Protein AF-A0A7C2MQA6-F1 (afdb_monomer)

Structure (mmCIF, N/CA/C/O backbone):
data_AF-A0A7C2MQA6-F1
#
_entry.id   AF-A0A7C2MQA6-F1
#
loop_
_atom_site.group_PDB
_atom_site.id
_atom_site.type_symbol
_atom_site.label_atom_id
_atom_site.label_alt_id
_atom_site.label_comp_id
_atom_site.label_asym_id
_atom_site.label_entity_id
_atom_site.label_seq_id
_atom_site.pdbx_PDB_ins_code
_atom_site.Cartn_x
_atom_site.Cartn_y
_atom_site.Cartn_z
_atom_site.occupancy
_atom_site.B_iso_or_equiv
_atom_site.auth_seq_id
_atom_site.auth_comp_id
_atom_site.auth_asym_id
_atom_site.auth_atom_id
_atom_site.pdbx_PDB_model_num
ATOM 1 N N . MET A 1 1 ? 4.730 -12.834 -23.685 1.00 52.66 1 MET A N 1
ATOM 2 C CA . MET A 1 1 ? 5.460 -11.692 -24.284 1.00 52.66 1 MET A CA 1
ATOM 3 C C . MET A 1 1 ? 6.163 -10.964 -23.139 1.00 52.66 1 MET A C 1
ATOM 5 O O . MET A 1 1 ? 5.487 -10.705 -22.156 1.00 52.66 1 MET A O 1
ATOM 9 N N . PRO A 1 2 ? 7.479 -10.715 -23.167 1.00 68.62 2 PRO A N 1
ATOM 10 C CA . PRO A 1 2 ? 8.218 -10.322 -21.955 1.00 68.62 2 PRO A CA 1
ATOM 11 C C . PRO A 1 2 ? 7.829 -8.984 -21.278 1.00 68.62 2 PRO A C 1
ATOM 13 O O . PRO A 1 2 ? 8.113 -8.799 -20.098 1.00 68.62 2 PRO A O 1
ATOM 16 N N . LEU A 1 3 ? 7.072 -8.097 -21.937 1.00 69.31 3 LEU A N 1
ATOM 17 C CA . LEU A 1 3 ? 6.409 -6.948 -21.280 1.00 69.31 3 LEU A CA 1
ATOM 18 C C . LEU A 1 3 ? 5.127 -7.302 -20.495 1.00 69.31 3 LEU A C 1
ATOM 20 O O . LEU A 1 3 ? 4.804 -6.617 -19.530 1.00 69.31 3 LEU A O 1
ATOM 24 N N . GLU A 1 4 ? 4.423 -8.388 -20.834 1.00 71.75 4 GLU A N 1
ATOM 25 C CA . GLU A 1 4 ? 3.334 -8.918 -19.986 1.00 71.75 4 GLU A CA 1
ATOM 26 C C . GLU A 1 4 ? 3.889 -9.469 -18.671 1.00 71.75 4 GLU A C 1
ATOM 28 O O . GLU A 1 4 ? 3.236 -9.386 -17.635 1.00 71.75 4 GLU A O 1
ATOM 33 N N . GLU A 1 5 ? 5.110 -10.007 -18.714 1.00 79.81 5 GLU A N 1
ATOM 34 C CA . GLU A 1 5 ? 5.823 -10.477 -17.531 1.00 79.81 5 GLU A CA 1
ATOM 35 C C . GLU A 1 5 ? 6.161 -9.308 -16.599 1.00 79.81 5 GLU A C 1
ATOM 37 O O . GLU A 1 5 ? 5.957 -9.433 -15.399 1.00 79.81 5 GLU A O 1
ATOM 42 N N . LEU A 1 6 ? 6.579 -8.153 -17.135 1.00 84.38 6 LEU A N 1
ATOM 43 C CA . LEU A 1 6 ? 6.829 -6.942 -16.341 1.00 84.38 6 LEU A CA 1
ATOM 44 C C . LEU A 1 6 ? 5.556 -6.451 -15.628 1.00 84.38 6 LEU A C 1
ATOM 46 O O . LEU A 1 6 ? 5.5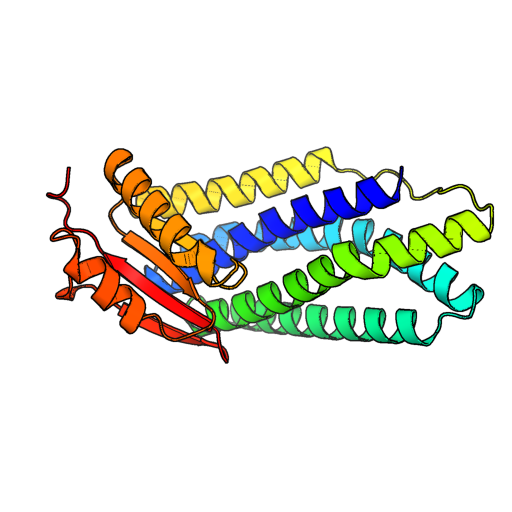82 -6.141 -14.441 1.00 84.38 6 LEU A O 1
ATOM 50 N N . MET A 1 7 ? 4.414 -6.464 -16.323 1.00 86.25 7 MET A N 1
ATOM 51 C CA . MET A 1 7 ? 3.124 -6.120 -15.713 1.00 86.25 7 MET A CA 1
ATOM 52 C C . MET A 1 7 ? 2.695 -7.133 -14.641 1.00 86.25 7 MET A C 1
ATOM 54 O O . MET A 1 7 ? 2.069 -6.766 -13.647 1.00 86.25 7 MET A O 1
ATOM 58 N N . GLU A 1 8 ? 3.012 -8.416 -14.820 1.00 87.94 8 GLU A N 1
ATOM 59 C CA . GLU A 1 8 ? 2.768 -9.425 -13.787 1.00 87.94 8 GLU A CA 1
ATOM 60 C C . GLU A 1 8 ? 3.684 -9.216 -12.573 1.00 87.94 8 GLU A C 1
ATOM 62 O O . GLU A 1 8 ? 3.222 -9.286 -11.434 1.00 87.94 8 GLU A O 1
ATOM 67 N N . GLU A 1 9 ? 4.953 -8.860 -12.787 1.00 90.62 9 GLU A N 1
ATOM 68 C CA . GLU A 1 9 ? 5.857 -8.463 -11.704 1.00 90.62 9 GLU A CA 1
ATOM 69 C C . GLU A 1 9 ? 5.308 -7.255 -10.938 1.00 90.62 9 GLU A C 1
ATOM 71 O O . GLU A 1 9 ? 5.264 -7.302 -9.709 1.00 90.62 9 GLU A O 1
ATOM 76 N N . HIS A 1 10 ? 4.791 -6.225 -11.621 1.00 93.69 10 HIS A N 1
ATOM 77 C CA . HIS A 1 10 ? 4.132 -5.088 -10.967 1.00 93.69 10 HIS A CA 1
ATOM 78 C C . HIS A 1 10 ? 2.975 -5.530 -10.066 1.00 93.69 10 HIS A C 1
ATOM 80 O O . HIS A 1 10 ? 2.841 -5.040 -8.942 1.00 93.69 10 HIS A O 1
ATOM 86 N N . ARG A 1 11 ? 2.157 -6.499 -10.500 1.00 92.56 11 ARG A N 1
ATOM 87 C CA . ARG A 1 11 ? 1.071 -7.049 -9.667 1.00 92.56 11 ARG A CA 1
ATOM 88 C C . ARG A 1 11 ? 1.610 -7.722 -8.408 1.00 92.56 11 ARG A C 1
ATOM 90 O O . ARG A 1 11 ? 1.084 -7.479 -7.321 1.00 92.56 11 ARG A O 1
ATOM 97 N N . VAL A 1 12 ? 2.662 -8.530 -8.529 1.00 94.44 12 VAL A N 1
ATOM 98 C CA . VAL A 1 12 ? 3.306 -9.202 -7.387 1.00 94.44 12 VAL A CA 1
ATOM 99 C C . VAL A 1 12 ? 3.935 -8.181 -6.429 1.00 94.44 12 VAL A C 1
ATOM 101 O O . VAL A 1 12 ? 3.755 -8.278 -5.214 1.00 94.44 12 VAL A O 1
ATOM 104 N N . ILE A 1 13 ? 4.598 -7.151 -6.960 1.00 95.75 13 ILE A N 1
ATOM 105 C CA . ILE A 1 13 ? 5.178 -6.053 -6.176 1.00 95.75 13 ILE A CA 1
ATOM 106 C C . ILE A 1 13 ? 4.089 -5.303 -5.413 1.00 95.75 13 ILE A C 1
ATOM 108 O O . ILE A 1 13 ? 4.218 -5.077 -4.207 1.00 95.75 13 ILE A O 1
ATOM 112 N N . MET A 1 14 ? 2.995 -4.949 -6.089 1.00 95.81 14 MET A N 1
ATOM 113 C CA . MET A 1 14 ? 1.880 -4.236 -5.474 1.00 95.81 14 MET A CA 1
ATOM 114 C C . MET A 1 14 ? 1.223 -5.037 -4.350 1.00 95.81 14 MET A C 1
ATOM 116 O O . MET A 1 14 ? 0.882 -4.446 -3.327 1.00 95.81 14 MET A O 1
ATOM 120 N N . ARG A 1 15 ? 1.097 -6.358 -4.496 1.00 96.56 15 ARG A N 1
ATOM 121 C CA . ARG A 1 15 ? 0.591 -7.256 -3.446 1.00 96.56 15 ARG A CA 1
ATOM 122 C C . ARG A 1 15 ? 1.447 -7.210 -2.179 1.00 96.56 15 ARG A C 1
ATOM 124 O O . ARG A 1 15 ? 0.944 -6.882 -1.103 1.00 96.56 15 ARG A O 1
ATOM 131 N N . GLY A 1 16 ? 2.759 -7.424 -2.309 1.00 97.25 16 GLY A N 1
ATOM 132 C CA . GLY A 1 16 ? 3.680 -7.338 -1.169 1.00 97.25 16 GLY A CA 1
ATOM 133 C C . GLY A 1 16 ? 3.678 -5.948 -0.521 1.00 97.25 16 GLY A C 1
ATOM 134 O O . GLY A 1 16 ? 3.683 -5.810 0.703 1.00 97.25 16 GLY A O 1
ATOM 135 N N . LEU A 1 17 ? 3.604 -4.898 -1.339 1.00 97.12 17 LEU A N 1
ATOM 136 C CA . LEU A 1 17 ? 3.598 -3.509 -0.890 1.00 97.12 17 LEU A CA 1
ATOM 137 C C . LEU A 1 17 ? 2.289 -3.122 -0.173 1.00 97.12 17 LEU A C 1
ATOM 139 O O . LEU A 1 17 ? 2.320 -2.359 0.794 1.00 97.12 17 LEU A O 1
ATOM 143 N N . GLN A 1 18 ? 1.145 -3.657 -0.608 1.00 96.75 18 GLN A N 1
ATOM 144 C CA . GLN A 1 18 ? -0.142 -3.508 0.078 1.00 96.75 18 GLN A CA 1
ATOM 145 C C . GLN A 1 18 ? -0.125 -4.183 1.450 1.00 96.75 18 GLN A C 1
ATOM 147 O O . GLN A 1 18 ? -0.584 -3.581 2.420 1.00 96.75 18 GLN A O 1
ATOM 152 N N . ALA A 1 19 ? 0.447 -5.384 1.554 1.00 97.56 19 ALA A N 1
ATOM 153 C CA . ALA A 1 19 ? 0.594 -6.077 2.830 1.00 97.56 19 ALA A CA 1
ATOM 154 C C . ALA A 1 19 ? 1.551 -5.333 3.781 1.00 97.56 19 ALA A C 1
ATOM 156 O O . ALA A 1 19 ? 1.232 -5.159 4.959 1.00 97.56 19 ALA A O 1
ATOM 157 N N . LEU A 1 20 ? 2.664 -4.789 3.269 1.00 98.25 20 LEU A N 1
ATOM 158 C CA . LEU A 1 20 ? 3.561 -3.920 4.039 1.00 98.25 20 LEU A CA 1
ATOM 159 C C . LEU A 1 20 ? 2.840 -2.666 4.555 1.00 98.25 20 LEU A C 1
ATOM 161 O O . LEU A 1 20 ? 2.959 -2.314 5.733 1.00 98.25 20 LEU A O 1
ATOM 165 N N . LEU A 1 21 ? 2.084 -1.989 3.682 1.00 97.56 21 LEU A N 1
ATOM 166 C CA . LEU A 1 21 ? 1.280 -0.833 4.065 1.00 97.56 21 LEU A CA 1
ATOM 167 C C . LEU A 1 21 ? 0.293 -1.225 5.166 1.00 97.56 21 LEU A C 1
ATOM 169 O O . LEU A 1 21 ? 0.308 -0.603 6.227 1.00 97.56 21 LEU A O 1
ATOM 173 N N . ALA A 1 22 ? -0.504 -2.273 4.947 1.00 96.88 22 ALA A N 1
ATOM 174 C CA . ALA A 1 22 ? -1.491 -2.760 5.902 1.00 96.88 22 ALA A CA 1
ATOM 175 C C . ALA A 1 22 ? -0.864 -3.083 7.262 1.00 96.88 22 ALA A C 1
ATOM 177 O O . ALA A 1 22 ? -1.373 -2.629 8.284 1.00 96.88 22 ALA A O 1
ATOM 178 N N . GLY A 1 23 ? 0.280 -3.771 7.277 1.00 97.12 23 GLY A N 1
ATOM 179 C CA . GLY A 1 23 ? 1.013 -4.074 8.500 1.00 97.12 23 GLY A CA 1
ATOM 180 C C . GLY A 1 23 ? 1.491 -2.826 9.243 1.00 97.12 23 GLY A C 1
ATOM 181 O O . GLY A 1 23 ? 1.323 -2.727 10.457 1.00 97.12 23 GLY A O 1
ATOM 182 N N . SER A 1 24 ? 2.024 -1.833 8.523 1.00 97.88 24 SER A N 1
ATOM 183 C CA . SER A 1 24 ? 2.479 -0.572 9.130 1.00 97.88 24 SER A CA 1
ATOM 184 C C . SER A 1 24 ? 1.319 0.273 9.675 1.00 97.88 24 SER A C 1
ATOM 186 O O . SER A 1 24 ? 1.425 0.845 10.760 1.00 97.88 24 SER A O 1
ATOM 188 N N . ILE A 1 25 ? 0.186 0.311 8.962 1.00 97.56 25 ILE A N 1
ATOM 189 C CA . ILE A 1 25 ? -1.020 1.013 9.403 1.00 97.56 25 ILE A CA 1
ATOM 190 C C . ILE A 1 25 ? -1.633 0.308 10.610 1.00 97.56 25 ILE A C 1
ATOM 192 O O . ILE A 1 25 ? -1.991 0.982 11.569 1.00 97.56 25 ILE A O 1
ATOM 196 N N . ALA A 1 26 ? -1.714 -1.023 10.602 1.00 95.88 26 ALA A N 1
ATOM 197 C CA . ALA A 1 26 ? -2.192 -1.804 11.738 1.00 95.88 26 ALA A CA 1
ATOM 198 C C . ALA A 1 26 ? -1.306 -1.599 12.974 1.00 95.88 26 ALA A C 1
ATOM 200 O O . ALA A 1 26 ? -1.820 -1.368 14.064 1.00 95.88 26 ALA A O 1
ATOM 201 N N . SER A 1 27 ? 0.018 -1.600 12.793 1.00 96.81 27 SER A N 1
ATOM 202 C CA . SER A 1 27 ? 0.979 -1.318 13.862 1.00 96.81 27 SER A CA 1
ATOM 203 C C . SER A 1 27 ? 0.705 0.020 14.549 1.00 96.81 27 SER A C 1
ATOM 205 O O . SER A 1 27 ? 0.702 0.094 15.776 1.00 96.81 27 SER A O 1
ATOM 207 N N . TYR A 1 28 ? 0.404 1.061 13.769 1.00 97.62 28 TYR A N 1
ATOM 208 C CA . TYR A 1 28 ? 0.058 2.374 14.302 1.00 97.62 28 TYR A CA 1
ATOM 209 C C . TYR A 1 28 ? -1.359 2.436 14.894 1.00 97.62 28 TYR A C 1
ATOM 211 O O . TYR A 1 28 ? -1.526 2.828 16.043 1.00 97.62 28 TYR A O 1
ATOM 219 N N . MET A 1 29 ? -2.378 2.069 14.117 1.00 96.81 29 MET A N 1
ATOM 220 C CA . MET A 1 29 ? -3.789 2.314 14.443 1.00 96.81 29 MET A CA 1
ATOM 221 C C . MET A 1 29 ? -4.354 1.350 15.488 1.00 96.81 29 MET A C 1
ATOM 223 O O . MET A 1 29 ? -5.348 1.675 16.129 1.00 96.81 29 MET A O 1
ATOM 227 N N . LEU A 1 30 ? -3.754 0.166 15.630 1.00 95.62 30 LEU A N 1
ATOM 228 C CA . LEU A 1 30 ? -4.157 -0.856 16.602 1.00 95.62 30 LEU A CA 1
ATOM 229 C C . LEU A 1 30 ? -3.134 -1.020 17.735 1.00 95.62 30 LEU A C 1
ATOM 231 O O . LEU A 1 30 ? -3.335 -1.862 18.607 1.00 95.62 30 LEU A O 1
ATOM 235 N N . GLU A 1 31 ? -2.034 -0.257 17.707 1.00 95.19 31 GLU A N 1
ATOM 236 C CA . GLU A 1 31 ? -0.919 -0.364 18.660 1.00 95.19 31 GLU A CA 1
ATOM 237 C C . GLU A 1 31 ? -0.325 -1.788 18.723 1.00 95.19 31 GLU A C 1
ATOM 239 O O . GLU A 1 31 ? -0.001 -2.319 19.787 1.00 95.19 31 GLU A O 1
ATOM 244 N N . LYS A 1 32 ? -0.190 -2.436 17.555 1.00 93.25 32 LYS A N 1
ATOM 245 C CA . LYS A 1 32 ? 0.327 -3.811 17.405 1.00 93.25 32 LYS A CA 1
ATOM 246 C C . LYS A 1 32 ? 1.658 -3.833 16.646 1.00 93.25 32 LYS A C 1
ATOM 248 O O . LYS A 1 32 ? 1.680 -4.197 15.469 1.00 93.25 32 LYS A O 1
ATOM 253 N N . PRO A 1 33 ? 2.787 -3.494 17.299 1.00 93.12 33 PRO A N 1
ATOM 254 C CA . PRO A 1 33 ? 4.094 -3.415 16.639 1.00 93.12 33 PRO A CA 1
ATOM 255 C C . PRO A 1 33 ? 4.543 -4.742 16.022 1.00 93.12 33 PRO A C 1
ATOM 257 O O . PRO A 1 33 ? 5.181 -4.752 14.971 1.00 93.12 33 PRO A O 1
ATOM 260 N N . ARG A 1 34 ? 4.132 -5.865 16.620 1.00 92.44 34 ARG A N 1
ATOM 261 C CA . ARG A 1 34 ? 4.483 -7.206 16.152 1.00 92.44 34 ARG A CA 1
ATOM 262 C C . ARG A 1 34 ? 4.087 -7.461 14.692 1.00 92.44 34 ARG A C 1
ATOM 264 O O . ARG A 1 34 ? 4.808 -8.148 13.978 1.00 92.44 34 ARG A O 1
ATOM 271 N N . THR A 1 35 ? 2.987 -6.860 14.232 1.00 91.44 35 THR A N 1
ATOM 272 C CA . THR A 1 35 ? 2.517 -7.001 12.850 1.00 91.44 35 THR A CA 1
ATOM 273 C C . THR A 1 35 ? 3.580 -6.541 11.853 1.00 91.44 35 THR A C 1
ATOM 275 O O . THR A 1 35 ? 3.900 -7.261 10.913 1.00 91.44 35 THR A O 1
ATOM 278 N N . ILE A 1 36 ? 4.163 -5.354 12.057 1.00 96.00 36 ILE A N 1
ATOM 279 C CA . ILE A 1 36 ? 5.180 -4.828 11.137 1.00 96.00 36 ILE A CA 1
ATOM 280 C C . ILE A 1 36 ? 6.557 -5.466 11.364 1.00 96.00 36 ILE A C 1
ATOM 282 O O . ILE A 1 36 ? 7.336 -5.566 10.421 1.00 96.00 36 ILE A O 1
ATOM 286 N N . GLU A 1 37 ? 6.849 -5.927 12.581 1.00 96.31 37 GLU A N 1
ATOM 287 C CA . GLU A 1 37 ? 8.113 -6.596 12.923 1.00 96.31 37 GLU A CA 1
ATOM 288 C C . GLU A 1 37 ? 8.297 -7.940 12.218 1.00 96.31 37 GLU A C 1
ATOM 290 O O . GLU A 1 37 ? 9.425 -8.287 11.879 1.00 96.31 37 GLU A O 1
ATOM 295 N N . GLU A 1 38 ? 7.210 -8.670 11.960 1.00 96.56 38 GLU A N 1
ATOM 296 C CA . GLU A 1 38 ? 7.256 -9.936 11.218 1.00 96.56 38 GLU A CA 1
ATOM 297 C C . GLU A 1 38 ? 7.119 -9.724 9.699 1.00 96.56 38 GLU A C 1
ATOM 299 O O . GLU A 1 38 ? 7.792 -10.391 8.918 1.00 96.56 38 GLU A O 1
ATOM 304 N N . ILE A 1 39 ? 6.319 -8.744 9.261 1.00 97.44 39 ILE A N 1
ATOM 305 C CA . ILE A 1 39 ? 6.095 -8.452 7.832 1.00 97.44 39 ILE A CA 1
ATOM 306 C C . ILE A 1 39 ? 7.317 -7.812 7.166 1.00 97.44 39 ILE A C 1
ATOM 308 O O . ILE A 1 39 ? 7.673 -8.161 6.038 1.00 97.44 39 ILE A O 1
ATOM 312 N N . LEU A 1 40 ? 7.944 -6.830 7.820 1.00 96.81 40 LEU A N 1
ATOM 313 C CA . LEU A 1 40 ? 8.961 -6.012 7.167 1.00 96.81 40 LEU A CA 1
ATOM 314 C C . LEU A 1 40 ? 10.222 -6.800 6.765 1.00 96.81 40 LEU A C 1
ATOM 316 O O . LEU A 1 40 ? 10.685 -6.584 5.645 1.00 96.81 40 LEU A O 1
ATOM 320 N N . PRO A 1 41 ? 10.782 -7.707 7.592 1.00 96.12 41 PRO A N 1
ATOM 321 C CA . PRO A 1 41 ? 11.939 -8.510 7.194 1.00 96.12 41 PRO A CA 1
ATOM 322 C C . PRO A 1 41 ? 11.685 -9.354 5.939 1.00 96.12 41 PRO A C 1
ATOM 324 O O . PRO A 1 41 ? 12.526 -9.377 5.041 1.00 96.12 41 PRO A O 1
ATOM 327 N N . LEU A 1 42 ? 10.505 -9.971 5.833 1.00 97.62 42 LEU A N 1
ATOM 328 C CA . LEU A 1 42 ? 10.113 -10.746 4.653 1.00 97.62 42 LEU A CA 1
ATOM 329 C C . LEU A 1 42 ? 9.954 -9.845 3.425 1.00 97.62 42 LEU A C 1
ATOM 331 O O . LEU A 1 42 ? 10.443 -10.167 2.343 1.00 97.62 42 LEU A O 1
ATOM 335 N N . TYR A 1 43 ? 9.350 -8.663 3.592 1.00 97.94 43 TYR A N 1
ATOM 336 C CA . TYR A 1 43 ? 9.279 -7.681 2.510 1.00 97.94 43 TYR A CA 1
ATOM 337 C C . TYR A 1 43 ? 10.673 -7.211 2.064 1.00 97.94 43 TYR A C 1
ATOM 339 O O . TYR A 1 43 ? 10.891 -6.976 0.878 1.00 97.94 43 TYR A O 1
ATOM 347 N N . MET A 1 44 ? 11.632 -7.072 2.985 1.00 96.31 44 MET A N 1
ATOM 348 C CA . MET A 1 44 ? 13.013 -6.725 2.638 1.00 96.31 44 MET A CA 1
ATOM 349 C C . MET A 1 44 ? 13.682 -7.822 1.807 1.00 96.31 44 MET A C 1
ATOM 351 O O . MET A 1 44 ? 14.354 -7.498 0.829 1.00 96.31 44 MET A O 1
ATOM 355 N N . GLU A 1 45 ? 13.490 -9.096 2.159 1.00 95.06 45 GLU A N 1
ATOM 356 C CA . GLU A 1 45 ? 13.969 -10.220 1.346 1.00 95.06 45 GLU A CA 1
ATOM 357 C C . GLU A 1 45 ? 13.346 -10.181 -0.054 1.00 95.06 45 GLU A C 1
ATOM 359 O O . GLU A 1 45 ? 14.075 -10.161 -1.050 1.00 95.06 45 GLU A O 1
ATOM 364 N N . PHE A 1 46 ? 12.017 -10.061 -0.126 1.00 95.69 46 PHE A N 1
ATOM 365 C CA . PHE A 1 46 ? 11.285 -9.937 -1.385 1.00 95.69 46 PHE A CA 1
ATOM 366 C C . PHE A 1 46 ? 11.810 -8.771 -2.231 1.00 95.69 46 PHE A C 1
ATOM 368 O O . PHE A 1 46 ? 12.143 -8.953 -3.398 1.00 95.69 46 PHE A O 1
ATOM 375 N N . LYS A 1 47 ? 11.959 -7.578 -1.648 1.00 94.75 47 LYS A N 1
ATOM 376 C CA . LYS A 1 47 ? 12.472 -6.403 -2.357 1.00 94.75 47 LYS A CA 1
ATOM 377 C C . LYS A 1 47 ? 13.889 -6.633 -2.882 1.00 94.75 47 LYS A C 1
ATOM 379 O O . LYS A 1 47 ? 14.150 -6.345 -4.044 1.00 94.75 47 LYS A O 1
ATOM 384 N N . ASN A 1 48 ? 14.806 -7.115 -2.048 1.00 91.69 48 ASN A N 1
ATOM 385 C CA . ASN A 1 48 ? 16.212 -7.245 -2.436 1.00 91.69 48 ASN A CA 1
ATOM 386 C C . ASN A 1 48 ? 16.399 -8.269 -3.569 1.00 91.69 48 ASN A C 1
ATOM 388 O O . ASN A 1 48 ? 17.228 -8.076 -4.459 1.00 91.69 48 ASN A O 1
ATOM 392 N N . ILE A 1 49 ? 15.626 -9.356 -3.546 1.00 90.38 49 ILE A N 1
ATOM 393 C CA . ILE A 1 49 ? 15.736 -10.428 -4.539 1.00 90.38 49 ILE A CA 1
ATOM 394 C C . ILE A 1 49 ? 14.894 -10.109 -5.776 1.00 90.38 49 ILE A C 1
ATOM 396 O O . ILE A 1 49 ? 15.404 -10.113 -6.893 1.00 90.38 49 ILE A O 1
ATOM 400 N N . PHE A 1 50 ? 13.606 -9.832 -5.598 1.00 91.00 50 PHE A N 1
ATOM 401 C CA . PHE A 1 50 ? 12.671 -9.688 -6.707 1.00 91.00 50 PHE A CA 1
ATOM 402 C C . PHE A 1 50 ? 12.723 -8.293 -7.324 1.00 91.00 50 PHE A C 1
ATOM 404 O O . PHE A 1 50 ? 12.954 -8.166 -8.522 1.00 91.00 50 PHE A O 1
ATOM 411 N N . ILE A 1 51 ? 12.567 -7.243 -6.514 1.00 91.25 51 ILE A N 1
ATOM 412 C CA . ILE A 1 51 ? 12.485 -5.866 -7.023 1.00 91.25 51 ILE A CA 1
ATOM 413 C C . ILE A 1 51 ? 13.858 -5.400 -7.517 1.00 91.25 51 ILE A C 1
ATOM 415 O O . ILE A 1 51 ? 14.018 -5.044 -8.680 1.00 91.25 51 ILE A O 1
ATOM 419 N N . ASP A 1 52 ? 14.870 -5.455 -6.652 1.00 88.56 52 ASP A N 1
ATOM 420 C CA . ASP A 1 52 ? 16.177 -4.875 -6.959 1.00 88.56 52 ASP A CA 1
ATOM 421 C C . ASP A 1 52 ? 16.980 -5.719 -7.956 1.00 88.56 52 ASP A C 1
ATOM 423 O O . ASP A 1 52 ? 17.656 -5.157 -8.814 1.00 88.56 52 ASP A O 1
ATOM 427 N N . SER A 1 53 ? 16.932 -7.053 -7.845 1.00 83.50 53 SER A N 1
ATOM 428 C CA . SER A 1 53 ? 17.808 -7.924 -8.645 1.00 83.50 53 SER A CA 1
ATOM 429 C C . SER A 1 53 ? 17.151 -8.478 -9.913 1.00 83.50 53 SER A C 1
ATOM 431 O O . SER A 1 53 ? 17.862 -8.771 -10.873 1.00 83.50 53 SER A O 1
ATOM 433 N N . CYS A 1 54 ? 15.823 -8.651 -9.940 1.00 85.31 54 CYS A N 1
ATOM 434 C CA . CYS A 1 54 ? 15.114 -9.220 -11.093 1.00 85.31 54 CYS A CA 1
ATOM 435 C C . CYS A 1 54 ? 14.378 -8.145 -11.896 1.00 85.31 54 CYS A C 1
ATOM 437 O O . CYS A 1 54 ? 14.692 -7.928 -13.066 1.00 85.31 54 CYS A O 1
ATOM 439 N N . HIS A 1 55 ? 13.444 -7.450 -11.252 1.00 87.81 55 HIS A N 1
ATOM 440 C CA . HIS A 1 55 ? 12.564 -6.478 -11.885 1.00 87.81 55 HIS A CA 1
ATOM 441 C C . HIS A 1 55 ? 13.337 -5.268 -12.433 1.00 87.81 55 HIS A C 1
ATOM 443 O O . HIS A 1 55 ? 13.352 -5.042 -13.643 1.00 87.81 55 HIS A O 1
ATOM 449 N N . HIS A 1 56 ? 14.110 -4.571 -11.591 1.00 87.56 56 HIS A N 1
ATOM 450 C CA . HIS A 1 56 ? 14.906 -3.423 -12.041 1.00 87.56 56 HIS A CA 1
ATOM 451 C C . HIS A 1 56 ? 15.947 -3.798 -13.111 1.00 87.56 56 HIS A C 1
ATOM 453 O O . HIS A 1 56 ? 16.251 -2.987 -13.978 1.00 87.56 56 HIS A O 1
ATOM 459 N N . ALA A 1 57 ? 16.476 -5.028 -13.114 1.00 84.06 57 ALA A N 1
ATOM 460 C CA . ALA A 1 57 ? 17.411 -5.474 -14.153 1.00 84.06 57 ALA A CA 1
ATOM 461 C C . ALA A 1 57 ? 16.740 -5.598 -15.537 1.00 84.06 57 ALA A C 1
ATOM 463 O O . ALA A 1 57 ? 17.403 -5.483 -16.573 1.00 84.06 57 ALA A O 1
ATOM 464 N N . LYS A 1 58 ? 15.426 -5.854 -15.582 1.00 83.81 58 LYS A N 1
ATOM 465 C CA . LYS A 1 58 ? 14.635 -5.809 -16.820 1.00 83.81 58 LYS A CA 1
ATOM 466 C C . LYS A 1 58 ? 14.384 -4.364 -17.242 1.00 83.81 58 LYS A C 1
ATOM 468 O O . LYS A 1 58 ? 14.573 -4.037 -18.414 1.00 83.81 58 LYS A O 1
ATOM 473 N N . GLU A 1 59 ? 14.041 -3.498 -16.296 1.00 85.50 59 GLU A N 1
ATOM 474 C CA . GLU A 1 59 ? 13.842 -2.069 -16.552 1.00 85.50 59 GLU A CA 1
ATOM 475 C C . GLU A 1 59 ? 15.121 -1.365 -17.015 1.00 85.50 59 GLU A C 1
ATOM 477 O O . GLU A 1 59 ? 15.074 -0.545 -17.926 1.00 85.50 59 GLU A O 1
ATOM 482 N N . GLU A 1 60 ? 16.285 -1.732 -16.478 1.00 84.69 60 GLU A N 1
ATOM 483 C CA . GLU A 1 60 ? 17.582 -1.196 -16.902 1.00 84.69 60 GLU A CA 1
ATOM 484 C C . GLU A 1 60 ? 17.857 -1.501 -18.381 1.00 84.69 60 GLU A C 1
ATOM 486 O O . GLU A 1 60 ? 18.283 -0.629 -19.136 1.00 84.69 60 GLU A O 1
ATOM 491 N N . LYS A 1 61 ? 17.512 -2.703 -18.856 1.00 83.44 61 LYS A N 1
ATOM 492 C CA . LYS A 1 61 ? 17.629 -3.042 -20.285 1.00 83.44 61 LYS A CA 1
ATOM 493 C C . LYS A 1 61 ? 16.698 -2.207 -21.158 1.00 83.44 61 LYS A C 1
ATOM 495 O O . LYS A 1 61 ? 17.075 -1.818 -22.265 1.00 83.44 61 LYS A O 1
ATOM 500 N N . ILE A 1 62 ? 15.492 -1.926 -20.670 1.00 81.44 62 ILE A N 1
ATOM 501 C CA . ILE A 1 62 ? 14.540 -1.035 -21.340 1.00 81.44 62 ILE A CA 1
ATOM 502 C C . ILE A 1 62 ? 15.110 0.389 -21.396 1.00 81.44 62 ILE A C 1
ATOM 504 O O . ILE A 1 62 ? 15.086 1.020 -22.454 1.00 81.44 62 ILE A O 1
ATOM 508 N N . LEU A 1 63 ? 15.673 0.881 -20.293 1.00 82.75 63 LEU A N 1
ATOM 509 C CA . LEU A 1 63 ? 16.331 2.184 -20.210 1.00 82.75 63 LEU A CA 1
ATOM 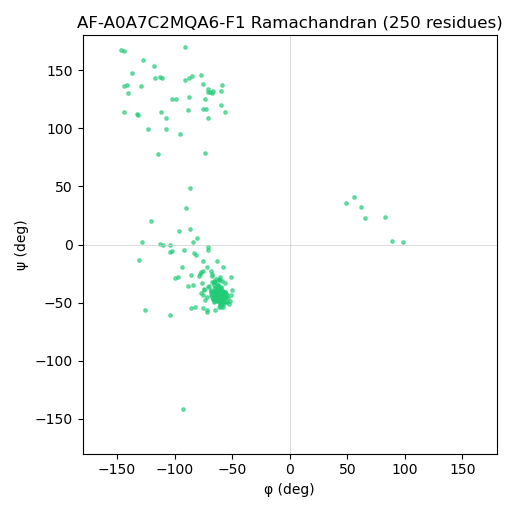510 C C . LEU A 1 63 ? 17.498 2.294 -21.196 1.00 82.75 63 LEU A C 1
ATOM 512 O O . LEU A 1 63 ? 17.565 3.256 -21.966 1.00 82.75 63 LEU A O 1
ATOM 516 N N . GLU A 1 64 ? 18.376 1.290 -21.245 1.00 85.12 64 GLU A N 1
ATOM 517 C CA . GLU A 1 64 ? 19.475 1.224 -22.210 1.00 85.12 64 GLU A CA 1
ATOM 518 C C . GLU A 1 64 ? 18.971 1.269 -23.658 1.00 85.12 64 GLU A C 1
ATOM 520 O O . GLU A 1 64 ? 19.523 1.994 -24.494 1.00 85.12 64 GLU A O 1
ATOM 525 N N . PHE A 1 65 ? 17.911 0.517 -23.965 1.00 82.81 65 PHE A N 1
ATOM 526 C CA . PHE A 1 65 ? 17.293 0.512 -25.288 1.00 82.81 65 PHE A CA 1
ATOM 527 C C . PHE A 1 65 ? 16.725 1.888 -25.660 1.00 82.81 65 PHE A C 1
ATOM 529 O O . PHE A 1 65 ? 16.986 2.387 -26.760 1.00 82.81 65 PHE A O 1
ATOM 536 N N . LEU A 1 66 ? 16.000 2.534 -24.743 1.00 82.38 66 LEU A N 1
ATOM 537 C CA . LEU A 1 66 ? 15.447 3.874 -24.944 1.00 82.38 66 LEU A CA 1
ATOM 538 C C . LEU A 1 66 ? 16.551 4.909 -25.177 1.00 82.38 66 LEU A C 1
ATOM 540 O O . LEU A 1 66 ? 16.442 5.731 -26.090 1.00 82.38 66 LEU A O 1
ATOM 544 N N . LEU A 1 67 ? 17.639 4.846 -24.405 1.00 86.06 67 LEU A N 1
ATOM 545 C CA . LEU A 1 67 ? 18.798 5.725 -24.569 1.00 86.06 67 LEU A CA 1
ATOM 546 C C . LEU A 1 67 ? 19.442 5.569 -25.950 1.00 86.06 67 LEU A C 1
ATOM 548 O O . LEU A 1 67 ? 19.703 6.576 -26.616 1.00 86.06 67 LEU A O 1
ATOM 552 N N . ARG A 1 68 ? 19.660 4.326 -26.402 1.00 85.31 68 ARG A N 1
ATOM 553 C CA . ARG A 1 68 ? 20.220 4.028 -27.734 1.00 85.31 68 ARG A CA 1
ATOM 554 C C . ARG A 1 68 ? 19.291 4.460 -28.868 1.00 85.31 68 ARG A C 1
ATOM 556 O O . ARG A 1 68 ? 19.774 4.900 -29.906 1.00 85.31 68 ARG A O 1
ATOM 563 N N . SER A 1 69 ? 17.982 4.393 -28.643 1.00 82.69 69 SER A N 1
ATOM 564 C CA . SER A 1 69 ? 16.948 4.777 -29.612 1.00 82.69 69 SER A CA 1
ATOM 565 C C . SER A 1 69 ? 16.639 6.284 -29.617 1.00 82.69 69 SER A C 1
ATOM 567 O O . SER A 1 69 ? 15.765 6.731 -30.349 1.00 82.69 69 SER A O 1
ATOM 569 N N . GLY A 1 70 ? 17.344 7.092 -28.813 1.00 85.69 70 GLY A N 1
ATOM 570 C CA . GLY A 1 70 ? 17.192 8.553 -28.784 1.00 85.69 70 GLY A CA 1
ATOM 571 C C . GLY A 1 70 ? 16.132 9.090 -27.812 1.00 85.69 70 GLY A C 1
ATOM 572 O O . GLY A 1 70 ? 15.970 10.305 -27.699 1.00 85.69 70 GLY A O 1
ATOM 573 N N . HIS A 1 71 ? 15.471 8.233 -27.032 1.00 85.56 71 HIS A N 1
ATOM 574 C CA . HIS A 1 71 ? 14.404 8.585 -26.083 1.00 85.56 71 HIS A CA 1
ATOM 575 C C . HIS A 1 71 ? 14.941 8.991 -24.693 1.00 85.56 71 HIS A C 1
ATOM 577 O O . HIS A 1 71 ? 14.464 8.538 -23.651 1.00 85.56 71 HIS A O 1
ATOM 583 N N . LYS A 1 72 ? 15.940 9.884 -24.654 1.00 84.38 72 LYS A N 1
ATOM 584 C CA . LYS A 1 72 ? 16.665 10.259 -23.418 1.00 84.38 72 LYS A CA 1
ATOM 585 C C . LYS A 1 72 ? 15.780 10.858 -22.322 1.00 84.38 72 LYS A C 1
ATOM 587 O O . LYS A 1 72 ? 16.005 10.594 -21.148 1.00 84.38 72 LYS A O 1
ATOM 592 N N . ILE A 1 73 ? 14.778 11.657 -22.693 1.00 83.38 73 ILE A N 1
ATOM 593 C CA . ILE A 1 73 ? 13.884 12.326 -21.730 1.00 83.38 73 ILE A CA 1
ATOM 594 C C . ILE A 1 73 ? 13.088 11.297 -20.916 1.00 83.38 73 ILE A C 1
ATOM 596 O O . ILE A 1 73 ? 12.931 11.462 -19.708 1.00 83.38 73 ILE A O 1
ATOM 600 N N . ILE A 1 74 ? 12.613 10.236 -21.574 1.00 81.12 74 ILE A N 1
ATOM 601 C CA . ILE A 1 74 ? 11.834 9.169 -20.936 1.00 81.12 74 ILE A CA 1
ATOM 602 C C . ILE A 1 74 ? 12.718 8.404 -19.949 1.00 81.12 74 ILE A C 1
ATOM 604 O O . ILE A 1 74 ? 12.331 8.240 -18.794 1.00 81.12 74 ILE A O 1
ATOM 608 N N . SER A 1 75 ? 13.929 8.028 -20.373 1.00 82.38 75 SER A N 1
ATOM 609 C CA . SER A 1 75 ? 14.897 7.342 -19.509 1.00 82.38 75 SER A CA 1
ATOM 610 C C . SER A 1 75 ? 15.267 8.174 -18.274 1.00 82.38 75 SER A C 1
ATOM 612 O O . SER A 1 75 ? 15.133 7.690 -17.155 1.00 82.38 75 SER A O 1
ATOM 614 N N . MET A 1 76 ? 15.619 9.453 -18.444 1.00 84.12 76 MET A N 1
ATOM 615 C CA . MET A 1 76 ? 15.994 10.319 -17.318 1.00 84.12 76 MET A CA 1
ATOM 616 C C . MET A 1 76 ? 14.860 10.523 -16.302 1.00 84.12 76 MET A C 1
ATOM 618 O O . MET A 1 76 ? 15.116 10.680 -15.105 1.00 84.12 76 MET A O 1
ATOM 622 N N . ASP A 1 77 ? 13.600 10.585 -16.751 1.00 86.38 77 ASP A N 1
ATOM 623 C CA . ASP A 1 77 ? 12.471 10.725 -15.827 1.00 86.38 77 ASP A CA 1
ATOM 624 C C . ASP A 1 77 ? 12.227 9.446 -15.018 1.00 86.38 77 ASP A C 1
ATOM 626 O O . ASP A 1 77 ? 11.901 9.551 -13.833 1.00 86.38 77 ASP A O 1
ATOM 630 N N . LEU A 1 78 ? 12.411 8.272 -15.630 1.00 85.06 78 LEU A N 1
ATOM 631 C CA . LEU A 1 78 ? 12.293 6.974 -14.966 1.00 85.06 78 LEU A CA 1
ATOM 632 C C . LEU A 1 78 ? 13.398 6.789 -13.908 1.00 85.06 78 LEU A C 1
ATOM 634 O O . LEU A 1 78 ? 13.081 6.592 -12.732 1.00 85.06 78 LEU A O 1
ATOM 638 N N . ASP A 1 79 ? 14.662 7.032 -14.265 1.00 86.19 79 ASP A N 1
ATOM 639 C CA . ASP A 1 79 ? 15.803 6.969 -13.333 1.00 86.19 79 ASP A CA 1
ATOM 640 C C . ASP A 1 79 ? 15.589 7.850 -12.093 1.00 86.19 79 ASP A C 1
ATOM 642 O O . ASP A 1 79 ? 15.742 7.424 -10.944 1.00 86.19 79 ASP A O 1
ATOM 646 N N . ARG A 1 80 ? 15.140 9.092 -12.309 1.00 89.62 80 ARG A N 1
ATOM 647 C CA . ARG A 1 80 ? 14.861 10.043 -11.225 1.00 89.62 80 ARG A CA 1
ATOM 648 C C . ARG A 1 80 ? 13.749 9.560 -10.291 1.00 89.62 80 ARG A C 1
ATOM 650 O O . ARG A 1 80 ? 13.709 9.945 -9.118 1.00 89.62 80 ARG A O 1
ATOM 657 N N . LYS A 1 81 ? 12.783 8.786 -10.788 1.00 91.44 81 LYS A N 1
ATOM 658 C CA . LYS A 1 81 ? 11.714 8.232 -9.949 1.00 91.44 81 LYS A CA 1
ATOM 659 C C . LYS A 1 81 ? 12.198 7.048 -9.132 1.00 91.44 81 LYS A C 1
ATOM 661 O O . LYS A 1 81 ? 11.890 7.022 -7.939 1.00 91.44 81 LYS A O 1
ATOM 666 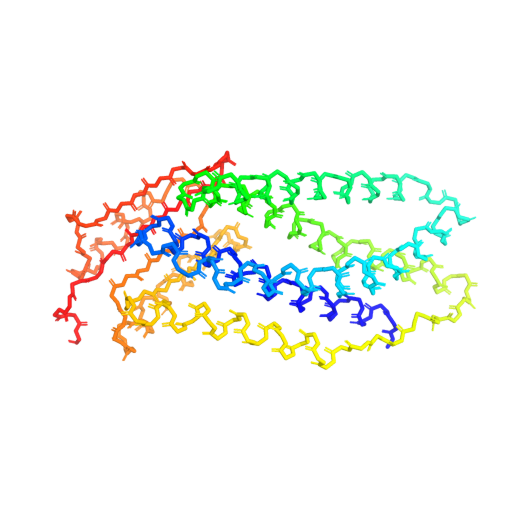N N . HIS A 1 82 ? 12.998 6.159 -9.716 1.00 90.81 82 HIS A N 1
ATOM 667 C CA . HIS A 1 82 ? 13.664 5.086 -8.977 1.00 90.81 82 HIS A CA 1
ATOM 668 C C . HIS A 1 82 ? 14.510 5.634 -7.831 1.00 90.81 82 HIS A C 1
ATOM 670 O O . HIS A 1 82 ? 14.370 5.185 -6.693 1.00 90.81 82 HIS A O 1
ATOM 676 N N . GLU A 1 83 ? 15.285 6.693 -8.074 1.00 92.75 83 GLU A N 1
ATOM 677 C CA . GLU A 1 83 ? 16.076 7.343 -7.026 1.00 92.75 83 GLU A CA 1
ATOM 678 C C . GLU A 1 83 ? 15.195 7.858 -5.868 1.00 92.75 83 GLU A C 1
ATOM 680 O O . GLU A 1 83 ? 15.486 7.628 -4.689 1.00 92.75 83 GLU A O 1
ATOM 685 N N . LYS A 1 84 ? 14.064 8.506 -6.182 1.00 95.62 84 LYS A N 1
ATOM 686 C CA . LYS A 1 84 ? 13.109 8.993 -5.168 1.00 95.62 84 LYS A CA 1
ATOM 687 C C . LYS A 1 84 ? 12.482 7.860 -4.361 1.00 95.62 84 LYS A C 1
ATOM 689 O O . LYS A 1 84 ? 12.313 8.003 -3.147 1.00 95.62 84 LYS A O 1
ATOM 694 N N . ILE A 1 85 ? 12.107 6.772 -5.025 1.00 95.62 85 ILE A N 1
ATOM 695 C CA . ILE A 1 85 ? 11.530 5.577 -4.403 1.00 95.62 85 ILE A CA 1
ATOM 696 C C . ILE A 1 85 ? 12.542 4.941 -3.455 1.00 95.62 85 ILE A C 1
ATOM 698 O O . ILE A 1 85 ? 12.225 4.686 -2.291 1.00 95.62 85 ILE A O 1
ATOM 702 N N . TRP A 1 86 ? 13.775 4.756 -3.918 1.00 94.56 86 TRP A N 1
ATOM 703 C CA . TRP A 1 86 ? 14.855 4.195 -3.120 1.00 94.56 86 TRP A CA 1
ATOM 704 C C . TRP A 1 86 ? 15.168 5.058 -1.897 1.00 94.56 86 TRP A C 1
ATOM 706 O O . TRP A 1 86 ? 15.288 4.542 -0.784 1.00 94.56 86 TRP A O 1
ATOM 716 N N . GLY A 1 87 ? 15.211 6.382 -2.069 1.00 97.12 87 GLY A N 1
ATOM 717 C CA . GLY A 1 87 ? 15.349 7.325 -0.962 1.00 97.12 87 GLY A CA 1
ATOM 718 C C . GLY A 1 87 ? 14.217 7.201 0.064 1.00 97.12 87 GLY A C 1
ATOM 719 O O . GLY A 1 87 ? 14.477 7.152 1.266 1.00 97.12 87 GLY A O 1
ATOM 720 N N . ALA A 1 88 ? 12.963 7.092 -0.385 1.00 97.06 88 ALA A N 1
ATOM 721 C CA . ALA A 1 88 ? 11.817 6.914 0.509 1.00 97.06 88 ALA A CA 1
ATOM 722 C C . ALA A 1 88 ? 11.879 5.589 1.285 1.00 97.06 88 ALA A C 1
ATOM 724 O O . ALA A 1 88 ? 11.640 5.583 2.494 1.00 97.06 88 ALA A O 1
ATOM 725 N N . PHE A 1 89 ? 12.260 4.495 0.621 1.00 96.94 89 PHE A N 1
ATOM 726 C CA . PHE A 1 89 ? 12.450 3.200 1.270 1.00 96.94 89 PHE A CA 1
ATOM 727 C C . PHE A 1 89 ? 13.559 3.254 2.324 1.00 96.94 89 PHE A C 1
ATOM 729 O O . PHE A 1 89 ? 13.340 2.865 3.468 1.00 96.94 89 PHE A O 1
ATOM 736 N N . LYS A 1 90 ? 14.727 3.813 1.983 1.00 97.44 90 LYS A N 1
ATOM 737 C CA . LYS A 1 90 ? 15.837 3.991 2.932 1.00 97.44 90 LYS A CA 1
ATOM 738 C C . LYS A 1 90 ? 15.427 4.766 4.174 1.00 97.44 90 LYS A C 1
ATOM 740 O O . LYS A 1 90 ? 15.786 4.387 5.283 1.00 97.44 90 LYS A O 1
ATOM 745 N N . ILE A 1 91 ? 14.659 5.835 3.987 1.00 97.69 91 ILE A N 1
ATOM 746 C CA . ILE A 1 91 ? 14.140 6.644 5.087 1.00 97.69 91 ILE A CA 1
ATOM 747 C C . ILE A 1 91 ? 13.184 5.826 5.970 1.00 97.69 91 ILE A C 1
ATOM 749 O O . ILE A 1 91 ? 13.266 5.920 7.194 1.00 97.69 91 ILE A O 1
ATOM 753 N N . ALA A 1 92 ? 12.295 5.019 5.380 1.00 97.19 92 ALA A N 1
ATOM 754 C CA . ALA A 1 92 ? 11.423 4.120 6.137 1.00 97.19 92 ALA A CA 1
ATOM 755 C C . ALA A 1 92 ? 12.235 3.085 6.934 1.00 97.19 92 ALA A C 1
ATOM 757 O O . ALA A 1 92 ? 11.972 2.878 8.117 1.00 97.19 92 ALA A O 1
ATOM 758 N N . MET A 1 93 ? 13.267 2.500 6.320 1.00 96.62 93 MET A N 1
ATOM 759 C CA . MET A 1 93 ? 14.108 1.484 6.959 1.00 96.62 93 MET A CA 1
ATOM 760 C C . MET A 1 93 ? 14.941 2.064 8.096 1.00 96.62 93 MET A C 1
ATOM 762 O O . MET A 1 93 ? 15.008 1.468 9.165 1.00 96.62 93 MET A O 1
ATOM 766 N N . ALA A 1 94 ? 15.523 3.249 7.910 1.00 97.06 94 ALA A N 1
ATOM 767 C CA . ALA A 1 94 ? 16.255 3.938 8.969 1.00 97.06 94 ALA A CA 1
ATOM 768 C C . ALA A 1 94 ? 15.361 4.198 10.194 1.00 97.06 94 ALA A C 1
ATOM 770 O O . ALA A 1 94 ? 15.791 3.987 11.323 1.00 97.06 94 ALA A O 1
ATOM 771 N N . SER A 1 95 ? 14.100 4.585 9.967 1.00 95.81 95 SER A N 1
ATOM 772 C CA . SER A 1 95 ? 13.102 4.759 11.028 1.00 95.81 95 SER A CA 1
ATOM 773 C C . SER A 1 95 ? 12.830 3.447 11.765 1.00 95.81 95 SER A C 1
ATOM 775 O O . SER A 1 95 ? 12.867 3.406 12.990 1.00 95.81 95 SER A O 1
ATOM 777 N N . TYR A 1 96 ? 12.601 2.360 11.023 1.00 96.38 96 TYR A N 1
ATOM 778 C CA . TYR A 1 96 ? 12.370 1.042 11.609 1.00 96.38 96 TYR A CA 1
ATOM 779 C C . TYR A 1 96 ? 13.571 0.554 12.433 1.00 96.38 96 TYR A C 1
ATOM 781 O O . TYR A 1 96 ? 13.400 0.086 13.559 1.00 96.38 96 TYR A O 1
ATOM 789 N N . ILE A 1 97 ? 14.789 0.702 11.907 1.00 96.19 97 ILE A N 1
ATOM 790 C CA . ILE A 1 97 ? 16.031 0.327 12.597 1.00 96.19 97 ILE A CA 1
ATOM 791 C C . ILE A 1 97 ? 16.218 1.152 13.877 1.00 96.19 97 ILE A C 1
ATOM 793 O O . ILE A 1 97 ? 16.675 0.618 14.882 1.00 96.19 97 ILE A O 1
ATOM 797 N N . ALA A 1 98 ? 15.807 2.423 13.873 1.00 96.81 98 ALA A N 1
ATOM 798 C CA . ALA A 1 98 ? 15.817 3.282 15.057 1.00 96.81 98 ALA A CA 1
ATOM 799 C C . ALA A 1 98 ? 14.758 2.907 16.118 1.00 96.81 98 ALA A C 1
ATOM 801 O O . ALA A 1 98 ? 14.723 3.525 17.177 1.00 96.81 98 ALA A O 1
ATOM 802 N N . GLY A 1 99 ? 13.915 1.900 15.859 1.00 95.62 99 GLY A N 1
ATOM 803 C CA . GLY A 1 99 ? 12.896 1.411 16.792 1.00 95.62 99 GLY A CA 1
ATOM 804 C C . GLY A 1 99 ? 11.489 1.956 16.546 1.00 95.62 99 GLY A C 1
ATOM 805 O O . GLY A 1 99 ? 10.566 1.593 17.271 1.00 95.62 99 GLY A O 1
ATOM 806 N N . GLU A 1 100 ? 11.277 2.774 15.512 1.00 96.56 100 GLU A N 1
ATOM 807 C CA . GLU A 1 100 ? 9.949 3.316 15.215 1.00 96.56 100 GLU A CA 1
ATOM 808 C C . GLU A 1 100 ? 8.994 2.214 14.750 1.00 96.56 100 GLU A C 1
ATOM 810 O O . GLU A 1 100 ? 9.314 1.443 13.842 1.00 96.56 100 GLU A O 1
ATOM 815 N N . ARG A 1 101 ? 7.802 2.150 15.352 1.00 96.38 101 ARG A N 1
ATOM 816 C CA . ARG A 1 101 ? 6.711 1.224 14.975 1.00 96.38 101 ARG A CA 1
ATOM 817 C C . ARG A 1 101 ? 5.359 1.917 14.804 1.00 96.38 101 ARG A C 1
ATOM 819 O O . ARG A 1 101 ? 4.425 1.322 14.276 1.00 96.38 101 ARG A O 1
ATOM 826 N N . GLY A 1 102 ? 5.247 3.162 15.262 1.00 95.50 102 GLY A N 1
ATOM 827 C CA . GLY A 1 102 ? 3.998 3.914 15.284 1.00 95.50 102 GLY A CA 1
ATOM 828 C C . GLY A 1 102 ? 3.786 4.776 14.040 1.00 95.50 102 GLY A C 1
ATOM 829 O O . GLY A 1 102 ? 4.127 4.404 12.914 1.00 95.50 102 GLY A O 1
ATOM 830 N N . LYS A 1 103 ? 3.224 5.966 14.270 1.00 97.00 103 LYS A N 1
ATOM 831 C CA . LYS A 1 103 ? 2.804 6.920 13.237 1.00 97.00 103 LYS A CA 1
ATOM 832 C C . LYS A 1 103 ? 3.891 7.231 12.207 1.00 97.00 103 LYS A C 1
ATOM 834 O O . LYS A 1 103 ? 3.610 7.275 11.010 1.00 97.00 103 LYS A O 1
ATOM 839 N N . ASP A 1 104 ? 5.123 7.435 12.661 1.00 97.00 104 ASP A N 1
ATOM 840 C CA . ASP A 1 104 ? 6.236 7.843 11.805 1.00 97.00 104 ASP A CA 1
ATOM 841 C C . ASP A 1 104 ? 6.631 6.754 10.807 1.00 97.00 104 ASP A C 1
ATOM 843 O O . ASP A 1 104 ? 6.837 7.043 9.624 1.00 97.00 104 ASP A O 1
ATOM 847 N N . LEU A 1 105 ? 6.676 5.491 11.241 1.00 97.62 105 LEU A N 1
ATOM 848 C CA . LEU A 1 105 ? 6.926 4.378 10.329 1.00 97.62 105 LEU A CA 1
ATOM 849 C C . LEU A 1 105 ? 5.774 4.235 9.327 1.00 97.62 105 LEU A C 1
ATOM 851 O O . LEU A 1 105 ? 6.024 4.170 8.123 1.00 97.62 105 LEU A O 1
ATOM 855 N N . ALA A 1 106 ? 4.525 4.268 9.804 1.00 97.69 106 ALA A N 1
ATOM 856 C CA . ALA A 1 106 ? 3.331 4.214 8.960 1.00 97.69 106 ALA A CA 1
ATOM 857 C C . ALA A 1 106 ? 3.321 5.328 7.896 1.00 97.69 106 ALA A C 1
ATOM 859 O O . ALA A 1 106 ? 3.027 5.081 6.724 1.00 97.69 106 ALA A O 1
ATOM 860 N N . SER A 1 107 ? 3.721 6.547 8.270 1.00 97.88 107 SER A N 1
ATOM 861 C CA . SER A 1 107 ? 3.888 7.682 7.357 1.00 97.88 107 SER A CA 1
ATOM 862 C C . SER A 1 107 ? 4.910 7.407 6.254 1.00 97.88 107 SER A C 1
ATOM 864 O O . SER A 1 107 ? 4.638 7.615 5.067 1.00 97.88 107 SER A O 1
ATOM 866 N N . ARG A 1 108 ? 6.099 6.922 6.630 1.00 98.00 108 ARG A N 1
ATOM 867 C CA . ARG A 1 108 ? 7.206 6.674 5.694 1.00 98.00 108 ARG A CA 1
ATOM 868 C C . ARG A 1 108 ? 6.892 5.514 4.752 1.00 98.00 108 ARG A C 1
ATOM 870 O O . ARG A 1 108 ? 7.136 5.641 3.552 1.00 98.00 108 ARG A O 1
ATOM 877 N N . VAL A 1 109 ? 6.291 4.439 5.266 1.00 97.81 109 VAL A N 1
ATOM 878 C CA . VAL A 1 109 ? 5.797 3.314 4.457 1.00 97.81 109 VAL A CA 1
ATOM 879 C C . VAL A 1 109 ? 4.703 3.784 3.499 1.00 97.81 109 VAL A C 1
ATOM 881 O O . VAL A 1 109 ? 4.772 3.472 2.316 1.00 97.81 109 VAL A O 1
ATOM 884 N N . SER A 1 110 ? 3.758 4.613 3.951 1.00 96.69 110 SER A N 1
ATOM 885 C CA . SER A 1 110 ? 2.713 5.173 3.080 1.00 96.69 110 SER A CA 1
ATOM 886 C C . SER A 1 110 ? 3.287 6.031 1.954 1.00 96.69 110 SER A C 1
ATOM 888 O O . SER A 1 110 ? 2.850 5.945 0.808 1.00 96.69 110 SER A O 1
ATOM 890 N N . ARG A 1 111 ? 4.316 6.834 2.244 1.00 96.19 111 ARG A N 1
ATOM 891 C CA . ARG A 1 111 ? 5.012 7.617 1.216 1.00 96.19 111 ARG A CA 1
ATOM 892 C C . ARG A 1 111 ? 5.727 6.723 0.203 1.00 96.19 111 ARG A C 1
ATOM 894 O O . ARG A 1 111 ? 5.657 7.000 -0.993 1.00 96.19 111 ARG A O 1
ATOM 901 N N . TYR A 1 112 ? 6.408 5.677 0.667 1.00 96.94 112 TYR A N 1
ATOM 902 C CA . TYR A 1 112 ? 7.035 4.687 -0.208 1.00 96.94 112 TYR A CA 1
ATOM 903 C C . TYR A 1 112 ? 5.987 3.980 -1.085 1.00 96.94 112 TYR A C 1
ATOM 905 O O . TYR A 1 112 ? 6.145 3.956 -2.305 1.00 96.94 112 TYR A O 1
ATOM 913 N N . TYR A 1 113 ? 4.871 3.543 -0.490 1.00 96.00 113 TYR A N 1
ATOM 914 C CA . TYR A 1 113 ? 3.723 2.958 -1.187 1.00 96.00 113 TYR A CA 1
ATOM 915 C C . TYR A 1 113 ? 3.219 3.857 -2.321 1.00 96.00 113 TYR A C 1
ATOM 917 O O . TYR A 1 113 ? 3.085 3.416 -3.460 1.00 96.00 113 TYR A O 1
ATOM 925 N N . MET A 1 114 ? 2.979 5.140 -2.031 1.00 94.56 114 MET A N 1
ATOM 926 C CA . MET A 1 114 ? 2.473 6.083 -3.030 1.00 94.56 114 MET A CA 1
ATOM 927 C C . MET A 1 114 ? 3.445 6.295 -4.188 1.00 94.56 114 MET A C 1
ATOM 929 O O . MET A 1 114 ? 3.009 6.421 -5.329 1.00 94.56 114 MET A O 1
ATOM 933 N N . LEU A 1 115 ? 4.749 6.380 -3.912 1.00 95.44 115 LEU A N 1
ATOM 934 C CA . LEU A 1 115 ? 5.753 6.583 -4.957 1.00 95.44 115 LEU A CA 1
ATOM 935 C C . LEU A 1 115 ? 5.853 5.367 -5.883 1.00 95.44 115 LEU A C 1
ATOM 937 O O . LEU A 1 115 ? 5.837 5.556 -7.095 1.00 95.44 115 LEU A O 1
ATOM 941 N N . MET A 1 116 ? 5.886 4.159 -5.315 1.00 95.25 116 MET A N 1
ATOM 942 C CA . MET A 1 116 ? 5.878 2.898 -6.064 1.00 95.25 116 MET A CA 1
ATOM 943 C C . MET A 1 116 ? 4.617 2.762 -6.918 1.00 95.25 116 MET A C 1
ATOM 945 O O . MET A 1 116 ? 4.700 2.549 -8.121 1.00 95.25 116 MET A O 1
ATOM 949 N N . ASN A 1 117 ? 3.441 2.958 -6.320 1.00 93.69 117 ASN A N 1
ATOM 950 C CA . ASN A 1 117 ? 2.179 2.826 -7.040 1.00 93.69 117 ASN A CA 1
ATOM 951 C C . ASN A 1 117 ? 2.052 3.845 -8.189 1.00 93.69 117 ASN A C 1
ATOM 953 O O . ASN A 1 117 ? 1.658 3.476 -9.286 1.00 93.69 117 ASN A O 1
ATOM 957 N N . ASN A 1 118 ? 2.443 5.108 -7.969 1.00 92.75 118 ASN A N 1
ATOM 958 C CA . ASN A 1 118 ? 2.451 6.134 -9.021 1.00 92.75 118 ASN A CA 1
ATOM 959 C C . ASN A 1 118 ? 3.430 5.827 -10.164 1.00 92.75 118 ASN A C 1
ATOM 961 O O . ASN A 1 118 ? 3.240 6.323 -11.276 1.00 92.75 118 ASN A O 1
ATOM 965 N N . LEU A 1 119 ? 4.528 5.128 -9.868 1.00 92.88 119 LEU A N 1
ATOM 966 C CA . LEU A 1 119 ? 5.492 4.718 -10.877 1.00 92.88 119 LEU A CA 1
ATOM 967 C C . LEU A 1 119 ? 4.895 3.605 -11.740 1.00 92.88 119 LEU A C 1
ATOM 969 O O . LEU A 1 119 ? 4.687 3.852 -12.926 1.00 92.88 119 LEU A O 1
ATOM 973 N N . MET A 1 120 ? 4.501 2.490 -11.117 1.00 92.50 120 MET A N 1
ATOM 974 C CA . MET A 1 120 ? 3.927 1.330 -11.808 1.00 92.50 120 MET A CA 1
ATOM 975 C C . MET A 1 120 ? 2.673 1.696 -12.608 1.00 92.50 120 MET A C 1
ATOM 977 O O . MET A 1 120 ? 2.545 1.317 -13.764 1.00 92.50 120 MET A O 1
ATOM 981 N N . GLU A 1 121 ? 1.774 2.520 -12.053 1.00 91.50 121 GLU A N 1
ATOM 982 C CA . GLU A 1 121 ? 0.584 2.994 -12.777 1.00 91.50 121 GLU A CA 1
ATOM 983 C C . GLU A 1 121 ? 0.967 3.741 -14.061 1.00 91.50 121 GLU A C 1
ATOM 985 O O . GLU A 1 121 ? 0.331 3.575 -15.102 1.00 91.50 121 GLU A O 1
ATOM 990 N N . ARG A 1 122 ? 2.022 4.561 -14.016 1.00 90.75 122 ARG A N 1
ATOM 991 C CA . ARG A 1 122 ? 2.497 5.283 -15.198 1.00 90.75 122 ARG A CA 1
ATOM 992 C C . ARG A 1 122 ? 3.221 4.361 -16.173 1.00 90.75 122 ARG A C 1
ATOM 994 O O . ARG A 1 122 ? 3.100 4.560 -17.380 1.00 90.75 122 ARG A O 1
ATOM 1001 N N . GLU A 1 123 ? 3.994 3.409 -15.675 1.00 90.88 123 GLU A N 1
ATOM 1002 C CA . GLU A 1 123 ? 4.654 2.422 -16.522 1.00 90.88 123 GLU A CA 1
ATOM 1003 C C . GLU A 1 123 ? 3.631 1.598 -17.282 1.00 90.88 123 GLU A C 1
ATOM 1005 O O . GLU A 1 123 ? 3.647 1.622 -18.508 1.00 90.88 123 GLU A O 1
ATOM 1010 N N . ASP A 1 124 ? 2.677 0.999 -16.576 1.00 91.12 124 ASP A N 1
ATOM 1011 C CA . ASP A 1 124 ? 1.628 0.160 -17.152 1.00 91.12 124 ASP A CA 1
ATOM 1012 C C . ASP A 1 124 ? 0.756 0.914 -18.156 1.00 91.12 124 ASP A C 1
ATOM 1014 O O . ASP A 1 124 ? 0.451 0.399 -19.233 1.00 91.12 124 ASP A O 1
ATOM 1018 N N . SER A 1 125 ? 0.334 2.135 -17.815 1.00 89.88 125 SER A N 1
ATOM 1019 C CA . SER A 1 125 ? -0.638 2.873 -18.632 1.00 89.88 125 SER A CA 1
ATOM 1020 C C . SER A 1 125 ? -0.020 3.681 -19.770 1.00 89.88 125 SER A C 1
ATOM 1022 O O . SER A 1 125 ? -0.707 3.931 -20.761 1.00 89.88 125 SER A O 1
ATOM 1024 N N . LEU A 1 126 ? 1.242 4.110 -19.644 1.00 86.19 126 LEU A N 1
ATOM 1025 C CA . LEU A 1 126 ? 1.878 5.019 -20.602 1.00 86.19 126 LEU A CA 1
ATOM 1026 C C . LEU A 1 126 ? 3.195 4.472 -21.153 1.00 86.19 126 LEU A C 1
ATOM 1028 O O . LEU A 1 126 ? 3.333 4.359 -22.369 1.00 86.19 126 LEU A O 1
ATOM 1032 N N . LEU A 1 127 ? 4.163 4.141 -20.290 1.00 85.81 127 LEU A N 1
ATOM 1033 C CA . LEU A 1 127 ? 5.529 3.866 -20.754 1.00 85.81 127 LEU A CA 1
ATOM 1034 C C . LEU A 1 127 ? 5.646 2.514 -21.458 1.00 85.81 127 LEU A C 1
ATOM 1036 O O . LEU A 1 127 ? 6.197 2.453 -22.551 1.00 85.81 127 LEU A O 1
ATOM 1040 N N . ILE A 1 128 ? 5.112 1.442 -20.873 1.00 86.44 128 ILE A N 1
ATOM 1041 C CA . ILE A 1 128 ? 5.132 0.090 -21.444 1.00 86.44 128 ILE A CA 1
ATOM 1042 C C . ILE A 1 128 ? 4.475 0.073 -22.837 1.00 86.44 128 ILE A C 1
ATOM 1044 O O . ILE A 1 128 ? 5.110 -0.418 -23.775 1.00 86.44 128 ILE A O 1
ATOM 1048 N N . PRO A 1 129 ? 3.272 0.653 -23.047 1.00 86.69 129 PRO A N 1
ATOM 1049 C CA . PRO A 1 129 ? 2.685 0.779 -24.384 1.00 86.69 129 PRO A CA 1
ATOM 1050 C C . PRO A 1 129 ? 3.548 1.561 -25.389 1.00 86.69 129 PRO A C 1
ATOM 1052 O O . PRO A 1 129 ? 3.648 1.178 -26.561 1.00 86.69 129 PRO A O 1
ATOM 1055 N N . GLU A 1 130 ? 4.187 2.648 -24.951 1.00 85.00 130 GLU A N 1
ATOM 1056 C CA . GLU A 1 130 ? 5.073 3.455 -25.796 1.00 85.00 130 GLU A CA 1
ATOM 1057 C C . GLU A 1 130 ? 6.334 2.666 -26.190 1.00 85.00 130 GLU A C 1
ATOM 1059 O O . GLU A 1 130 ? 6.665 2.568 -27.373 1.00 85.00 130 GLU A O 1
ATOM 1064 N N . ILE A 1 131 ? 6.976 2.006 -25.222 1.00 81.88 131 ILE A N 1
ATOM 1065 C CA . ILE A 1 131 ? 8.139 1.132 -25.424 1.00 81.88 131 ILE A CA 1
ATOM 1066 C C . ILE A 1 131 ? 7.801 -0.014 -26.382 1.00 81.88 131 ILE A C 1
ATOM 1068 O O . ILE A 1 131 ? 8.561 -0.276 -27.314 1.00 81.88 131 ILE A O 1
ATOM 1072 N N . LEU A 1 132 ? 6.643 -0.659 -26.210 1.00 81.56 132 LEU A N 1
ATOM 1073 C CA . LEU A 1 132 ? 6.159 -1.714 -27.106 1.00 81.56 132 LEU A CA 1
ATOM 1074 C C . LEU A 1 132 ? 6.060 -1.230 -28.553 1.00 81.56 132 LEU A C 1
ATOM 1076 O O . LEU A 1 132 ? 6.418 -1.959 -29.480 1.00 81.56 132 LEU A O 1
ATOM 1080 N N . THR A 1 133 ? 5.583 -0.003 -28.754 1.00 84.12 133 THR A N 1
ATOM 1081 C CA . THR A 1 133 ? 5.482 0.599 -30.086 1.00 84.12 133 THR A CA 1
ATOM 1082 C C . THR A 1 133 ? 6.870 0.785 -30.698 1.00 84.12 133 THR A C 1
ATOM 1084 O O . THR A 1 133 ? 7.091 0.382 -31.840 1.00 84.12 133 THR A O 1
ATOM 1087 N N . ILE A 1 134 ? 7.828 1.303 -29.923 1.00 81.56 134 ILE A N 1
ATOM 1088 C CA . ILE A 1 134 ? 9.213 1.518 -30.371 1.00 81.56 134 ILE A CA 1
ATOM 1089 C C . ILE A 1 134 ? 9.896 0.184 -30.715 1.00 81.56 134 ILE A C 1
ATOM 1091 O O . ILE A 1 134 ? 10.488 0.058 -31.786 1.00 81.56 134 ILE A O 1
ATOM 1095 N N . ILE A 1 135 ? 9.783 -0.833 -29.852 1.00 78.19 135 ILE A N 1
ATOM 1096 C CA . ILE A 1 135 ? 10.385 -2.161 -30.074 1.00 78.19 135 ILE A CA 1
ATOM 1097 C C . ILE A 1 135 ? 9.829 -2.806 -31.348 1.00 78.19 135 ILE A C 1
ATOM 1099 O O . ILE A 1 135 ? 10.597 -3.294 -32.179 1.00 78.19 135 ILE A O 1
ATOM 1103 N N . ARG A 1 136 ? 8.503 -2.758 -31.547 1.00 80.62 136 ARG A N 1
ATOM 1104 C CA . ARG A 1 136 ? 7.852 -3.294 -32.755 1.00 80.62 136 ARG A CA 1
ATOM 1105 C C . ARG A 1 136 ? 8.334 -2.595 -34.022 1.00 80.62 136 ARG A C 1
ATOM 1107 O O . ARG A 1 136 ? 8.578 -3.263 -35.021 1.00 80.62 136 ARG A O 1
ATOM 1114 N N . MET A 1 137 ? 8.501 -1.273 -33.980 1.00 79.12 137 MET A N 1
ATOM 1115 C CA . MET A 1 137 ? 9.038 -0.506 -35.109 1.00 79.12 137 MET A CA 1
ATOM 1116 C C . MET A 1 137 ? 10.504 -0.847 -35.409 1.00 79.12 137 MET A C 1
ATOM 1118 O O . MET A 1 137 ? 10.912 -0.798 -36.566 1.00 79.12 137 MET A O 1
ATOM 1122 N N . ALA A 1 138 ? 11.285 -1.208 -34.389 1.00 76.56 138 ALA A N 1
ATOM 1123 C CA . ALA A 1 138 ? 12.694 -1.565 -34.526 1.00 76.56 138 ALA A CA 1
ATOM 1124 C C . ALA A 1 138 ? 12.932 -3.015 -34.998 1.00 76.56 138 ALA A C 1
ATOM 1126 O O . ALA A 1 138 ? 14.071 -3.367 -35.300 1.00 76.56 138 ALA A O 1
ATOM 1127 N N . GLY A 1 139 ? 11.894 -3.861 -35.061 1.00 69.62 139 GLY A N 1
ATOM 1128 C CA . GLY A 1 139 ? 12.017 -5.269 -35.464 1.00 69.62 139 GLY A CA 1
ATOM 1129 C C . GLY A 1 139 ? 12.844 -6.126 -34.496 1.00 69.62 139 GLY A C 1
ATOM 1130 O O . GLY A 1 139 ? 13.404 -7.141 -34.904 1.00 69.62 139 GLY A O 1
ATOM 1131 N N . VAL A 1 140 ? 12.961 -5.706 -33.232 1.00 66.56 140 VAL A N 1
ATOM 1132 C CA . VAL A 1 140 ? 13.744 -6.399 -32.201 1.00 66.56 140 VAL A CA 1
ATOM 1133 C C . VAL A 1 140 ? 12.869 -7.450 -31.516 1.00 66.56 140 VAL A C 1
ATOM 1135 O O . VAL A 1 140 ? 11.789 -7.129 -31.022 1.00 66.56 140 VAL A O 1
ATOM 1138 N N . GLU A 1 141 ? 13.335 -8.701 -31.469 1.00 61.34 141 GLU A N 1
ATOM 1139 C CA . GLU A 1 141 ? 12.699 -9.744 -30.658 1.00 61.34 141 GLU A CA 1
ATOM 1140 C C . GLU 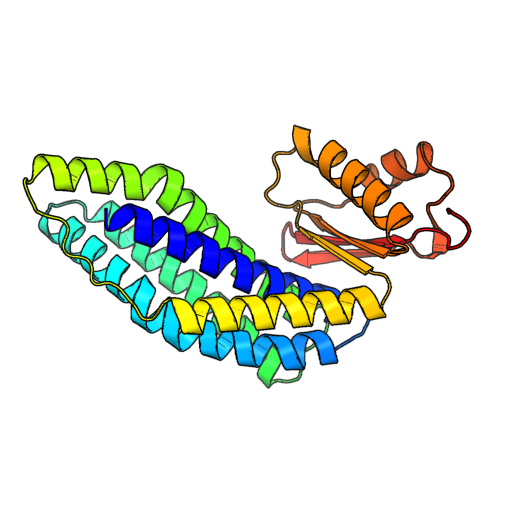A 1 141 ? 12.926 -9.485 -29.165 1.00 61.34 141 GLU A C 1
ATOM 1142 O O . GLU A 1 141 ? 14.035 -9.184 -28.712 1.00 61.34 141 GLU A O 1
ATOM 1147 N N . ASP A 1 142 ? 11.852 -9.613 -28.393 1.00 57.94 142 ASP A N 1
ATOM 1148 C CA . ASP A 1 142 ? 11.859 -9.391 -26.954 1.00 57.94 142 ASP A CA 1
ATOM 1149 C C . ASP A 1 142 ? 12.526 -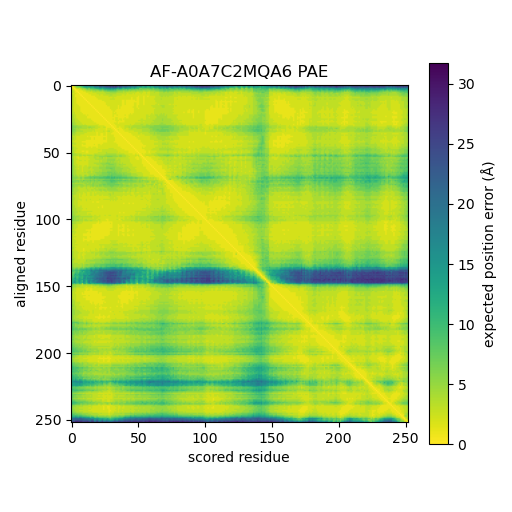10.581 -26.236 1.00 57.94 142 ASP A C 1
ATOM 1151 O O . ASP A 1 142 ? 12.056 -11.718 -26.312 1.00 57.94 142 ASP A O 1
ATOM 1155 N N . THR A 1 143 ? 13.657 -10.326 -25.570 1.00 54.69 143 THR A N 1
ATOM 1156 C CA . THR A 1 143 ? 14.540 -11.345 -24.964 1.00 54.69 143 THR A CA 1
ATOM 1157 C C . THR A 1 143 ? 14.714 -11.174 -23.449 1.00 54.69 143 THR A C 1
ATOM 1159 O O . THR A 1 143 ? 15.688 -11.676 -22.870 1.00 54.69 143 THR A O 1
ATOM 1162 N N . LEU A 1 144 ? 13.803 -10.462 -22.770 1.00 55.84 144 LEU A N 1
ATOM 1163 C CA . LEU A 1 144 ? 13.859 -10.353 -21.306 1.00 55.84 144 LEU A CA 1
ATOM 1164 C C . LEU A 1 144 ? 13.762 -11.761 -20.680 1.00 55.84 144 LEU A C 1
ATOM 1166 O O . LEU A 1 144 ? 12.975 -12.610 -21.093 1.00 55.84 144 LEU A O 1
ATOM 1170 N N . ARG A 1 145 ? 14.672 -12.046 -19.740 1.00 51.16 145 ARG A N 1
ATOM 1171 C CA . ARG A 1 145 ? 14.833 -13.377 -19.134 1.00 51.16 145 ARG A CA 1
ATOM 1172 C C . ARG A 1 145 ? 13.738 -13.641 -18.102 1.00 51.16 145 ARG A C 1
ATOM 1174 O O . ARG A 1 145 ? 13.397 -12.743 -17.341 1.00 51.16 145 ARG A O 1
ATOM 1181 N N . HIS A 1 146 ? 13.329 -14.903 -18.012 1.00 55.03 146 HIS A N 1
ATOM 1182 C CA . HIS A 1 146 ? 12.410 -15.411 -16.999 1.00 55.03 146 HIS A CA 1
ATOM 1183 C C . HIS A 1 146 ? 13.124 -15.503 -15.641 1.00 55.03 146 HIS A C 1
ATOM 1185 O O . HIS A 1 146 ? 14.200 -16.106 -15.546 1.00 55.03 146 HIS A O 1
ATOM 1191 N N . GLY A 1 147 ? 12.562 -14.870 -14.612 1.00 56.94 147 GLY A N 1
ATOM 1192 C CA . GLY A 1 147 ? 13.102 -14.862 -13.252 1.00 56.94 147 GLY A CA 1
ATOM 1193 C C . GLY A 1 147 ? 12.567 -15.999 -12.377 1.00 56.94 147 GLY A C 1
ATOM 1194 O O . GLY A 1 147 ? 11.618 -16.700 -12.725 1.00 56.94 147 GLY A O 1
ATOM 1195 N N . VAL A 1 148 ? 13.169 -16.174 -11.196 1.00 60.62 148 VAL A N 1
ATOM 1196 C CA . VAL A 1 148 ? 12.709 -17.112 -10.152 1.00 60.62 148 VAL A CA 1
ATOM 1197 C C . VAL A 1 148 ? 11.455 -16.540 -9.482 1.00 60.62 148 VAL A C 1
ATOM 1199 O O . VAL A 1 148 ? 11.529 -15.921 -8.423 1.00 60.62 148 VAL A O 1
ATOM 1202 N N . HIS A 1 149 ? 10.301 -16.677 -10.135 1.00 75.62 149 HIS A N 1
ATOM 1203 C CA . HIS A 1 149 ? 9.067 -16.022 -9.690 1.00 75.62 149 HIS A CA 1
ATOM 1204 C C . HIS A 1 149 ? 8.325 -16.816 -8.618 1.00 75.62 149 HIS A C 1
ATOM 1206 O O . HIS A 1 149 ? 7.786 -16.216 -7.698 1.00 75.62 149 HIS A O 1
ATOM 1212 N N . GLU A 1 150 ? 8.343 -18.148 -8.675 1.00 83.69 150 GLU A N 1
ATOM 1213 C CA . GLU A 1 150 ? 7.521 -18.991 -7.796 1.00 83.69 150 GLU A CA 1
ATOM 1214 C C . GLU A 1 150 ? 7.846 -18.781 -6.310 1.00 83.69 150 GLU A C 1
ATOM 1216 O O . GLU A 1 150 ? 6.970 -18.386 -5.547 1.00 83.69 150 GLU A O 1
ATOM 1221 N N . LYS A 1 151 ? 9.127 -18.876 -5.923 1.00 86.56 151 LYS A N 1
ATOM 1222 C CA . LYS A 1 151 ? 9.560 -18.633 -4.534 1.00 86.56 151 LYS A CA 1
ATOM 1223 C C . LYS A 1 151 ? 9.226 -17.215 -4.045 1.00 86.56 151 LYS A C 1
ATOM 1225 O O . LYS A 1 151 ? 8.917 -17.011 -2.877 1.00 86.56 151 LYS A O 1
ATOM 1230 N N . MET A 1 152 ? 9.320 -16.212 -4.919 1.00 91.19 152 MET A N 1
ATOM 1231 C CA . MET A 1 152 ? 9.024 -14.822 -4.545 1.00 91.19 152 MET A CA 1
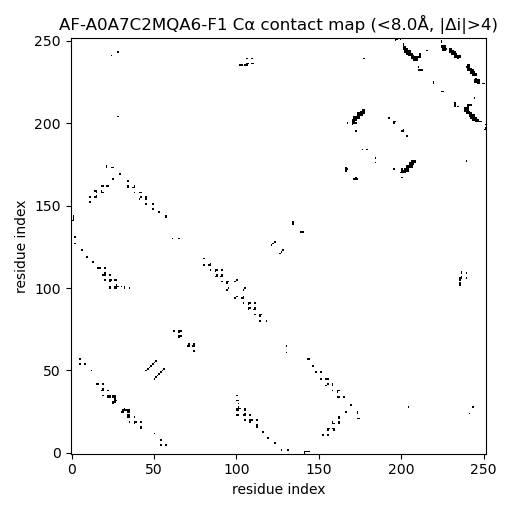ATOM 1232 C C . MET A 1 152 ? 7.517 -14.569 -4.446 1.00 91.19 152 MET A C 1
ATOM 1234 O O . MET A 1 152 ? 7.084 -13.812 -3.582 1.00 91.19 152 MET A O 1
ATOM 1238 N N . ILE A 1 153 ? 6.714 -15.242 -5.271 1.00 92.75 153 ILE A N 1
ATOM 1239 C CA . ILE A 1 153 ? 5.253 -15.245 -5.161 1.00 92.75 153 ILE A CA 1
ATOM 1240 C C . ILE A 1 153 ? 4.825 -15.927 -3.858 1.00 92.75 153 ILE A C 1
ATOM 1242 O O . ILE A 1 153 ? 3.972 -15.387 -3.157 1.00 92.75 153 ILE A O 1
ATOM 1246 N N . GLU A 1 154 ? 5.428 -17.064 -3.501 1.00 94.44 154 GLU A N 1
ATOM 1247 C CA . GLU A 1 154 ? 5.201 -17.736 -2.214 1.00 94.44 154 GLU A CA 1
ATOM 1248 C C . GLU A 1 154 ? 5.535 -16.820 -1.034 1.00 94.44 154 GLU A C 1
ATOM 1250 O O . GLU A 1 154 ? 4.727 -16.688 -0.118 1.00 94.44 154 GLU A O 1
ATOM 1255 N N . LEU A 1 155 ? 6.669 -16.114 -1.095 1.00 95.75 155 LEU A N 1
ATOM 1256 C CA . LEU A 1 155 ? 7.049 -15.141 -0.072 1.00 95.75 155 LEU A CA 1
ATOM 1257 C C . LEU A 1 155 ? 6.032 -13.992 0.030 1.00 95.75 155 LEU A C 1
ATOM 1259 O O . LEU A 1 155 ? 5.664 -13.589 1.128 1.00 95.75 155 LEU A O 1
ATOM 1263 N N . VAL A 1 156 ? 5.515 -13.479 -1.092 1.00 97.31 156 VAL A N 1
ATOM 1264 C CA . VAL A 1 156 ? 4.441 -12.468 -1.071 1.00 97.31 156 VAL A CA 1
ATOM 1265 C C . VAL A 1 156 ? 3.156 -13.026 -0.458 1.00 97.31 156 VAL A C 1
ATOM 1267 O O . VAL A 1 156 ? 2.521 -12.333 0.334 1.00 97.31 156 VAL A O 1
ATOM 1270 N N . ILE A 1 157 ? 2.788 -14.270 -0.768 1.00 97.69 157 ILE A N 1
ATOM 1271 C CA . ILE A 1 157 ? 1.637 -14.944 -0.151 1.00 97.69 157 ILE A CA 1
ATOM 1272 C C . ILE A 1 157 ? 1.839 -15.074 1.365 1.00 97.69 157 ILE A C 1
ATOM 1274 O O . ILE A 1 157 ? 0.902 -14.838 2.126 1.00 97.69 157 ILE A O 1
ATOM 1278 N N . GLU A 1 158 ? 3.047 -15.404 1.822 1.00 97.81 158 GLU A N 1
ATOM 1279 C CA . GLU A 1 158 ? 3.388 -15.458 3.247 1.00 97.81 158 GLU A CA 1
ATOM 1280 C C . GLU A 1 158 ? 3.215 -14.088 3.920 1.00 97.81 158 GLU A C 1
ATOM 1282 O O . GLU A 1 158 ? 2.533 -13.983 4.941 1.00 97.81 158 GLU A O 1
ATOM 1287 N N . ILE A 1 159 ? 3.742 -13.024 3.308 1.00 98.19 159 ILE A N 1
ATOM 1288 C CA . ILE A 1 159 ? 3.598 -11.641 3.790 1.00 98.19 159 ILE A CA 1
ATOM 1289 C C . ILE A 1 159 ? 2.112 -11.245 3.887 1.00 98.19 159 ILE A C 1
ATOM 1291 O O . ILE A 1 159 ? 1.680 -10.667 4.889 1.00 98.19 159 ILE A O 1
ATOM 1295 N N . GLU A 1 160 ? 1.313 -11.557 2.863 1.00 98.00 160 GLU A N 1
ATOM 1296 C CA . GLU A 1 160 ? -0.130 -11.289 2.842 1.00 98.00 160 GLU A CA 1
ATOM 1297 C C . GLU A 1 160 ? -0.881 -12.066 3.925 1.00 98.00 160 GLU A C 1
ATOM 1299 O O . GLU A 1 160 ? -1.755 -11.506 4.594 1.00 98.00 160 GLU A O 1
ATOM 1304 N N . ASN A 1 161 ? -0.550 -13.345 4.107 1.00 97.81 161 ASN A N 1
ATOM 1305 C CA . ASN A 1 161 ? -1.173 -14.193 5.115 1.00 97.81 161 ASN A CA 1
ATOM 1306 C C . ASN A 1 161 ? -0.848 -13.698 6.523 1.00 97.81 161 ASN A C 1
ATOM 1308 O O . ASN A 1 161 ? -1.767 -13.573 7.326 1.00 97.81 161 ASN A O 1
ATOM 1312 N N . LEU A 1 162 ? 0.401 -13.313 6.803 1.00 97.12 162 LEU A N 1
ATOM 1313 C CA . LEU A 1 162 ? 0.769 -12.705 8.084 1.00 97.12 162 LEU A CA 1
ATOM 1314 C C . LEU A 1 162 ? -0.051 -11.441 8.352 1.00 97.12 162 LEU A C 1
ATOM 1316 O O . LEU A 1 162 ? -0.673 -11.319 9.409 1.00 97.12 162 LEU A O 1
ATOM 1320 N N . ALA A 1 163 ? -0.120 -10.522 7.383 1.00 96.38 163 ALA A N 1
ATOM 1321 C CA . ALA A 1 163 ? -0.929 -9.311 7.514 1.00 96.38 163 ALA A CA 1
ATOM 1322 C C . ALA A 1 163 ? -2.402 -9.637 7.802 1.00 96.38 163 ALA A C 1
ATOM 1324 O O . ALA A 1 163 ? -2.996 -9.063 8.718 1.00 96.38 163 ALA A O 1
ATOM 1325 N N . ARG A 1 164 ? -2.977 -10.590 7.059 1.00 95.50 164 ARG A N 1
ATOM 1326 C CA . ARG A 1 164 ? -4.364 -11.035 7.229 1.00 95.50 164 ARG A CA 1
ATOM 1327 C C . ARG A 1 164 ? -4.598 -11.671 8.596 1.00 95.50 164 ARG A C 1
ATOM 1329 O O . ARG A 1 164 ? -5.587 -11.346 9.239 1.00 95.50 164 ARG A O 1
ATOM 1336 N N . GLU A 1 165 ? -3.708 -12.541 9.058 1.00 95.94 165 GLU A N 1
ATOM 1337 C CA . GLU A 1 165 ? -3.825 -13.213 10.354 1.00 95.94 165 GLU A CA 1
ATOM 1338 C C . GLU A 1 165 ? -3.767 -12.231 11.524 1.00 95.94 165 GLU A C 1
ATOM 1340 O O . GLU A 1 165 ? -4.558 -12.344 12.462 1.00 95.94 165 GLU A O 1
ATOM 1345 N N . TYR A 1 166 ? -2.855 -11.256 11.479 1.00 95.69 166 TYR A N 1
ATOM 1346 C CA . TYR A 1 166 ? -2.779 -10.205 12.494 1.00 95.69 166 TYR A CA 1
ATOM 1347 C C . TYR A 1 166 ? -4.050 -9.362 12.525 1.00 95.69 166 TYR A C 1
ATOM 1349 O O . TYR A 1 166 ? -4.613 -9.129 13.593 1.00 95.69 166 TYR A O 1
ATOM 1357 N N . LEU A 1 167 ? -4.531 -8.947 11.356 1.00 95.81 167 LEU A N 1
ATOM 1358 C CA . LEU A 1 167 ? -5.761 -8.174 11.234 1.00 95.81 167 LEU A CA 1
ATOM 1359 C C . LEU A 1 167 ? -6.990 -8.966 11.704 1.00 95.81 167 LEU A C 1
ATOM 1361 O O . LEU A 1 167 ? -7.801 -8.429 12.457 1.00 95.81 167 LEU A O 1
ATOM 1365 N N . ALA A 1 168 ? -7.083 -10.254 11.367 1.00 95.31 168 ALA A N 1
ATOM 1366 C CA . ALA A 1 168 ? -8.149 -11.146 11.819 1.00 95.31 168 ALA A CA 1
ATOM 1367 C C . ALA A 1 168 ? -8.168 -11.340 13.337 1.00 95.31 168 ALA A C 1
ATOM 1369 O O . ALA A 1 168 ? -9.234 -11.256 13.946 1.00 95.31 168 ALA A O 1
ATOM 1370 N N . LYS A 1 169 ? -7.002 -11.516 13.973 1.00 95.31 169 LYS A N 1
ATOM 1371 C CA . LYS A 1 169 ? -6.892 -11.581 15.444 1.00 95.31 169 LYS A CA 1
ATOM 1372 C C . LYS A 1 169 ? -7.423 -10.317 16.125 1.00 95.31 169 LYS A C 1
ATOM 1374 O O . LYS A 1 169 ? -7.957 -10.395 17.227 1.00 95.31 169 LYS A O 1
ATOM 1379 N N . GLU A 1 170 ? -7.305 -9.172 15.461 1.00 94.94 170 GLU A N 1
ATOM 1380 C CA . GLU A 1 170 ? -7.791 -7.878 15.944 1.00 94.94 170 GLU A CA 1
ATOM 1381 C C . GLU A 1 170 ? -9.188 -7.515 15.399 1.00 94.94 170 GLU A C 1
ATOM 1383 O O . GLU A 1 170 ? -9.623 -6.366 15.540 1.00 94.94 170 GLU A O 1
ATOM 1388 N N . GLU A 1 171 ? -9.902 -8.459 14.767 1.00 95.50 171 GLU A N 1
ATOM 1389 C CA . GLU A 1 171 ? -11.221 -8.252 14.139 1.00 95.50 171 GLU A CA 1
ATOM 1390 C C . GLU A 1 171 ? -11.231 -7.014 13.220 1.00 95.50 171 GLU A C 1
ATOM 1392 O O . GLU A 1 171 ? -12.203 -6.252 13.170 1.00 95.50 171 GLU A O 1
ATOM 1397 N N . SER A 1 172 ? -10.110 -6.777 12.536 1.00 96.00 172 SER A N 1
ATOM 1398 C CA . SER A 1 172 ? -9.832 -5.571 11.765 1.00 96.00 172 SER A CA 1
ATOM 1399 C C . SER A 1 172 ? -9.626 -5.857 10.278 1.00 96.00 172 SER A C 1
ATOM 1401 O O . SER A 1 172 ? -9.166 -6.927 9.903 1.00 96.00 172 SER A O 1
ATOM 1403 N N . ILE A 1 173 ? -9.908 -4.871 9.426 1.00 96.56 173 ILE A N 1
ATOM 1404 C CA . ILE A 1 173 ? -9.540 -4.854 8.004 1.00 96.56 173 ILE A CA 1
ATOM 1405 C C . ILE A 1 173 ? -8.854 -3.526 7.701 1.00 96.56 173 ILE A C 1
ATOM 1407 O O . ILE A 1 173 ? -9.337 -2.482 8.128 1.00 96.56 173 ILE A O 1
ATOM 1411 N N . VAL A 1 174 ? -7.759 -3.544 6.938 1.00 96.94 174 VAL A N 1
ATOM 1412 C CA . VAL A 1 174 ? -7.164 -2.325 6.368 1.00 96.94 174 VAL A CA 1
ATOM 1413 C C . VAL A 1 174 ? -7.553 -2.225 4.897 1.00 96.94 174 VAL A C 1
ATOM 1415 O O . VAL A 1 174 ? -7.294 -3.143 4.125 1.00 96.94 174 VAL A O 1
ATOM 1418 N N . LEU A 1 175 ? -8.145 -1.099 4.505 1.00 96.25 175 LEU A N 1
ATOM 1419 C CA . LEU A 1 175 ? -8.613 -0.830 3.150 1.00 96.25 175 LEU A CA 1
ATOM 1420 C C . LEU A 1 175 ? -7.969 0.454 2.601 1.00 96.25 175 LEU A C 1
ATOM 1422 O O . LEU A 1 175 ? -8.423 1.567 2.896 1.00 96.25 175 LEU A O 1
ATOM 1426 N N . PRO A 1 176 ? -6.918 0.339 1.775 1.00 94.38 176 PRO A N 1
ATOM 1427 C CA . PRO A 1 176 ? -6.379 1.479 1.051 1.00 94.38 176 PRO A CA 1
ATOM 1428 C C . PRO A 1 176 ? -7.338 1.924 -0.062 1.00 94.38 176 PRO A C 1
ATOM 1430 O O . PRO A 1 176 ? -7.467 1.263 -1.086 1.00 94.38 176 PRO A O 1
ATOM 1433 N N . VAL A 1 177 ? -7.994 3.074 0.114 1.00 93.69 177 VAL A N 1
ATOM 1434 C CA . VAL A 1 177 ? -8.922 3.663 -0.876 1.00 93.69 177 VAL A CA 1
ATOM 1435 C C . VAL A 1 177 ? -8.308 4.822 -1.663 1.00 93.69 177 VAL A C 1
ATOM 1437 O O . VAL A 1 177 ? -8.912 5.316 -2.612 1.00 93.69 177 VAL A O 1
ATOM 1440 N N . ILE A 1 178 ? -7.088 5.232 -1.305 1.00 89.56 178 ILE A N 1
ATOM 1441 C CA . ILE A 1 178 ? -6.340 6.355 -1.891 1.00 89.56 178 ILE A CA 1
ATOM 1442 C C . ILE A 1 178 ? -6.241 6.324 -3.427 1.00 89.56 178 ILE A C 1
ATOM 1444 O O . ILE A 1 178 ? -6.153 7.370 -4.065 1.00 89.56 178 ILE A O 1
ATOM 1448 N N . LYS A 1 179 ? -6.284 5.134 -4.029 1.00 85.38 179 LYS A N 1
ATOM 1449 C CA . LYS A 1 179 ? -6.162 4.924 -5.480 1.00 85.38 179 LYS A CA 1
ATOM 1450 C C . LYS A 1 179 ? -7.420 4.405 -6.161 1.00 85.38 179 LYS A C 1
ATOM 1452 O O . LYS A 1 179 ? -7.430 4.229 -7.370 1.00 85.38 179 LYS A O 1
ATOM 1457 N N . ILE A 1 180 ? -8.489 4.212 -5.400 1.00 89.62 180 ILE A N 1
ATOM 1458 C CA . ILE A 1 180 ? -9.800 3.905 -5.962 1.00 89.62 180 ILE A CA 1
ATOM 1459 C C . ILE A 1 180 ? -10.363 5.202 -6.545 1.00 89.62 180 ILE A C 1
ATOM 1461 O O . ILE A 1 180 ? -10.228 6.264 -5.920 1.00 89.62 180 ILE A O 1
ATOM 1465 N N . GLU A 1 181 ? -10.986 5.149 -7.726 1.00 88.38 181 GLU A N 1
ATOM 1466 C CA . GLU A 1 181 ? -11.566 6.352 -8.317 1.00 88.38 181 GLU A CA 1
ATOM 1467 C C . GLU A 1 181 ? -12.618 6.951 -7.370 1.00 88.38 181 GLU A C 1
ATOM 1469 O O . GLU A 1 181 ? -13.419 6.197 -6.808 1.00 88.38 181 GLU A O 1
ATOM 1474 N N . PRO A 1 182 ? -12.664 8.286 -7.182 1.00 86.75 182 PRO A N 1
ATOM 1475 C CA . PRO A 1 182 ? -13.510 8.911 -6.163 1.00 86.75 182 PRO A CA 1
ATOM 1476 C C . PRO A 1 182 ? -14.972 8.449 -6.178 1.00 86.75 182 PRO A C 1
ATOM 1478 O O . PRO A 1 182 ? -15.543 8.200 -5.122 1.00 86.75 182 PRO A O 1
ATOM 1481 N N . TYR A 1 183 ? -15.551 8.252 -7.367 1.00 87.56 183 TYR A N 1
ATOM 1482 C CA . TYR A 1 183 ? -16.941 7.821 -7.531 1.00 87.56 183 TYR A CA 1
ATOM 1483 C C . TYR A 1 183 ? -17.198 6.351 -7.146 1.00 87.56 183 TYR A C 1
ATOM 1485 O O . TYR A 1 183 ? -18.342 6.003 -6.870 1.00 87.56 183 TYR A O 1
ATOM 1493 N N . LYS A 1 184 ? -16.166 5.494 -7.093 1.00 91.81 184 LYS A N 1
ATOM 1494 C CA . LYS A 1 184 ? -16.278 4.085 -6.665 1.00 91.81 184 LYS A CA 1
ATOM 1495 C C . LYS A 1 184 ? -15.996 3.882 -5.176 1.00 91.81 184 LYS A C 1
ATOM 1497 O O . LYS A 1 184 ? -16.381 2.859 -4.615 1.00 91.81 184 LYS A O 1
ATOM 1502 N N . ARG A 1 185 ? -15.326 4.833 -4.510 1.00 90.69 185 ARG A N 1
ATOM 1503 C CA . ARG A 1 185 ? -14.858 4.676 -3.117 1.00 90.69 185 ARG A CA 1
ATOM 1504 C C . ARG A 1 185 ? -15.983 4.317 -2.157 1.00 90.69 185 ARG A C 1
ATOM 1506 O O . ARG A 1 185 ? -15.849 3.357 -1.403 1.00 90.69 185 ARG A O 1
ATOM 1513 N N . HIS A 1 186 ? -17.094 5.054 -2.202 1.00 88.75 186 HIS A N 1
ATOM 1514 C CA . HIS A 1 186 ? -18.240 4.804 -1.323 1.00 88.75 186 HIS A CA 1
ATOM 1515 C C . HIS A 1 186 ? -18.817 3.402 -1.499 1.00 88.75 186 HIS A C 1
ATOM 1517 O O . HIS A 1 186 ? -19.183 2.772 -0.510 1.00 88.75 186 HIS A O 1
ATOM 1523 N N . GLU A 1 187 ? -18.902 2.911 -2.734 1.00 91.19 187 GLU A N 1
ATOM 1524 C CA . GLU A 1 187 ? -19.401 1.566 -3.016 1.00 91.19 187 GLU A CA 1
ATOM 1525 C C . GLU A 1 187 ? -18.464 0.501 -2.443 1.00 91.19 187 GLU A C 1
ATOM 1527 O O . GLU A 1 187 ? -18.922 -0.374 -1.708 1.00 91.19 187 GLU A O 1
ATOM 1532 N N . VAL A 1 188 ? -17.156 0.623 -2.696 1.00 94.56 188 VAL A N 1
ATOM 1533 C CA . VAL A 1 188 ? -16.155 -0.314 -2.167 1.00 94.56 188 VAL A CA 1
ATOM 1534 C C . VAL A 1 188 ? -16.197 -0.341 -0.643 1.00 94.56 188 VAL A C 1
ATOM 1536 O O . VAL A 1 188 ? -16.318 -1.413 -0.064 1.00 94.56 188 VAL A O 1
ATOM 1539 N N . ILE A 1 189 ? -16.199 0.823 0.013 1.00 92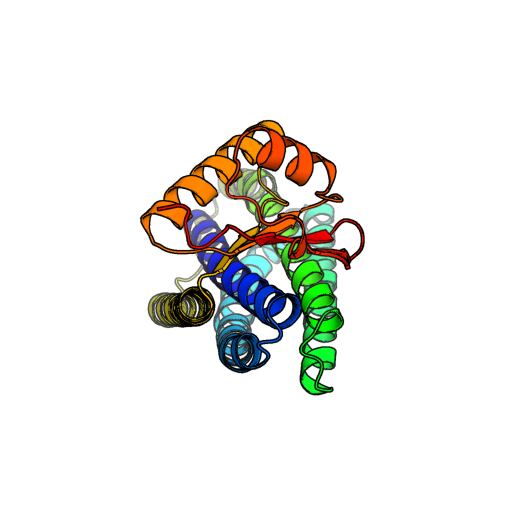.75 189 ILE A N 1
ATOM 1540 C CA . ILE A 1 189 ? -16.246 0.904 1.479 1.00 92.75 189 ILE A CA 1
ATOM 1541 C C . ILE A 1 189 ? -17.525 0.263 2.031 1.00 92.75 189 ILE A C 1
ATOM 1543 O O . ILE A 1 189 ? -17.462 -0.496 2.996 1.00 92.75 189 ILE A O 1
ATOM 1547 N N . ARG A 1 190 ? -18.693 0.531 1.430 1.00 91.12 190 ARG A N 1
ATOM 1548 C CA . ARG A 1 190 ? -19.965 -0.067 1.875 1.00 91.12 190 ARG A CA 1
ATOM 1549 C C . ARG A 1 190 ? -19.982 -1.582 1.697 1.00 91.12 190 ARG A C 1
ATOM 1551 O O . ARG A 1 190 ? -20.487 -2.273 2.578 1.00 91.12 190 ARG A O 1
ATOM 1558 N N . ASN A 1 191 ? -19.452 -2.085 0.584 1.00 93.31 191 ASN A N 1
ATOM 1559 C CA . ASN A 1 191 ? -19.348 -3.521 0.340 1.00 93.31 191 ASN A CA 1
ATOM 1560 C C . ASN A 1 191 ? -18.398 -4.165 1.354 1.00 93.31 191 ASN A C 1
ATOM 1562 O O . ASN A 1 191 ? -18.813 -5.092 2.038 1.00 93.31 191 ASN A O 1
ATOM 1566 N N . THR A 1 192 ? -17.217 -3.582 1.584 1.00 94.44 192 THR A N 1
ATOM 1567 C CA . THR A 1 192 ? -16.287 -4.057 2.619 1.00 94.44 192 THR A CA 1
ATOM 1568 C C . THR A 1 192 ? -16.936 -4.086 4.001 1.00 94.44 192 THR A C 1
ATOM 1570 O O . THR A 1 192 ? -16.792 -5.071 4.709 1.00 94.44 192 THR A O 1
ATOM 1573 N N . ILE A 1 193 ? -17.7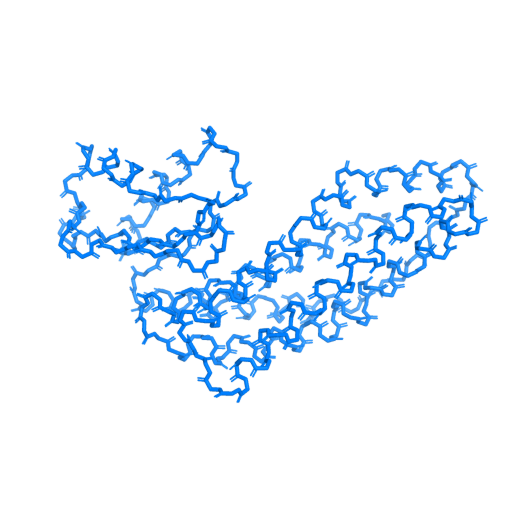01 -3.060 4.392 1.00 91.75 193 ILE A N 1
ATOM 1574 C CA . ILE A 1 193 ? -18.411 -3.057 5.684 1.00 91.75 193 ILE A CA 1
ATOM 1575 C C . ILE A 1 193 ? -19.446 -4.187 5.764 1.00 91.75 193 ILE A C 1
ATOM 1577 O O . ILE A 1 193 ? -19.583 -4.814 6.813 1.00 91.75 193 ILE A O 1
ATOM 1581 N N . ARG A 1 194 ? -20.182 -4.453 4.678 1.00 90.75 194 ARG A N 1
ATOM 1582 C CA . ARG A 1 194 ? -21.154 -5.554 4.629 1.00 90.75 194 ARG A CA 1
ATOM 1583 C C . ARG A 1 194 ? -20.458 -6.904 4.817 1.00 90.75 194 ARG A C 1
ATOM 1585 O O . ARG A 1 194 ? -20.898 -7.694 5.650 1.00 90.75 194 ARG A O 1
ATOM 1592 N N . ASP A 1 195 ? -19.369 -7.122 4.090 1.00 92.81 195 ASP A N 1
ATOM 1593 C CA . ASP A 1 195 ? -18.600 -8.368 4.123 1.00 92.81 195 ASP A CA 1
ATOM 1594 C C . ASP A 1 195 ? -17.964 -8.564 5.507 1.00 92.81 195 ASP A C 1
ATOM 1596 O O . ASP A 1 195 ? -18.135 -9.611 6.131 1.00 92.81 195 ASP A O 1
ATOM 1600 N N . MET A 1 196 ? -17.375 -7.504 6.069 1.00 92.00 196 MET A N 1
ATOM 1601 C CA . MET A 1 196 ? -16.846 -7.474 7.435 1.00 92.00 196 MET A CA 1
ATOM 1602 C C . MET A 1 196 ? -17.859 -7.926 8.481 1.00 92.00 196 MET A C 1
ATOM 1604 O O . MET A 1 196 ? -17.532 -8.760 9.321 1.00 92.00 196 MET A O 1
ATOM 1608 N N . ILE A 1 197 ? -19.081 -7.386 8.440 1.00 88.50 197 ILE A N 1
ATOM 1609 C CA . ILE A 1 197 ? -20.137 -7.756 9.390 1.00 88.50 197 ILE A CA 1
ATOM 1610 C C . ILE A 1 197 ? -20.458 -9.250 9.263 1.00 88.50 197 ILE A C 1
ATOM 1612 O O . ILE A 1 197 ? -20.577 -9.937 10.280 1.00 88.50 197 ILE A O 1
ATOM 1616 N N . SER A 1 198 ? -20.546 -9.763 8.031 1.00 88.06 198 SER A N 1
ATOM 1617 C CA . SER A 1 198 ? -20.841 -11.177 7.772 1.00 88.06 198 SER A CA 1
ATOM 1618 C C . SER A 1 198 ? -19.736 -12.122 8.260 1.00 88.06 198 SER A C 1
ATOM 1620 O O . SER A 1 198 ? -20.024 -13.212 8.753 1.00 88.06 198 SER A O 1
ATOM 1622 N N . GLU A 1 199 ? -18.483 -11.674 8.201 1.00 90.56 199 GLU A N 1
ATOM 1623 C CA . GLU A 1 199 ? -17.305 -12.440 8.609 1.00 90.56 199 GLU A CA 1
ATOM 1624 C C . GLU A 1 199 ? -16.910 -12.212 10.082 1.00 90.56 199 GLU A C 1
ATOM 1626 O O . GLU A 1 199 ? -16.024 -12.885 10.606 1.00 90.56 199 GLU A O 1
ATOM 1631 N N . GLY A 1 200 ? -17.591 -11.303 10.791 1.00 90.12 200 GLY A N 1
ATOM 1632 C CA . GLY A 1 200 ? -17.353 -11.028 12.210 1.00 90.12 200 GLY A CA 1
ATOM 1633 C C . GLY A 1 200 ? -16.201 -10.060 12.502 1.00 90.12 200 GLY A C 1
ATOM 1634 O O . GLY A 1 200 ? -15.668 -10.082 13.610 1.00 90.12 200 GLY A O 1
ATOM 1635 N N . TYR A 1 201 ? -15.835 -9.203 11.548 1.00 93.12 201 TYR A N 1
ATOM 1636 C CA . TYR A 1 201 ? -14.909 -8.087 11.746 1.00 93.12 201 TYR A CA 1
ATOM 1637 C C . TYR A 1 201 ? -15.654 -6.832 12.213 1.00 93.12 201 TYR A C 1
ATOM 1639 O O . TYR A 1 201 ? -16.753 -6.527 11.748 1.00 93.12 201 TYR A O 1
ATOM 1647 N N . TYR A 1 202 ? -15.028 -6.051 13.096 1.00 93.19 202 TYR A N 1
ATOM 1648 C CA . TYR A 1 202 ? -15.652 -4.878 13.721 1.00 93.19 202 TYR A CA 1
ATOM 1649 C C . TYR A 1 202 ? -14.826 -3.595 13.614 1.00 93.19 202 TYR A C 1
ATOM 1651 O O . TYR A 1 202 ? -15.240 -2.568 14.144 1.00 93.19 202 TYR A O 1
ATOM 1659 N N . ARG A 1 203 ? -13.663 -3.608 12.957 1.00 95.31 203 ARG A N 1
ATOM 1660 C CA . ARG A 1 203 ? -12.824 -2.410 12.796 1.00 95.31 203 ARG A CA 1
ATOM 1661 C C . ARG A 1 203 ? -12.367 -2.267 11.353 1.00 95.31 203 ARG A C 1
ATOM 1663 O O . ARG A 1 203 ? -11.586 -3.073 10.864 1.00 95.31 203 ARG A O 1
ATOM 1670 N N . LEU A 1 204 ? -12.841 -1.241 10.658 1.00 96.06 204 LEU A N 1
ATOM 1671 C CA . LEU A 1 204 ? -12.352 -0.909 9.322 1.00 96.06 204 LEU A CA 1
ATOM 1672 C C . LEU A 1 204 ? -11.333 0.214 9.450 1.00 96.06 204 LEU A C 1
ATOM 1674 O O . LEU A 1 204 ? -11.649 1.270 9.981 1.00 96.06 204 LEU A O 1
ATOM 1678 N N . ILE A 1 205 ? -10.128 0.020 8.936 1.00 97.25 205 ILE A N 1
ATOM 1679 C CA . ILE A 1 205 ? -9.109 1.057 8.860 1.00 97.25 205 ILE A CA 1
ATOM 1680 C C . ILE A 1 205 ? -8.978 1.478 7.404 1.00 97.25 205 ILE A C 1
ATOM 1682 O O . ILE A 1 205 ? -8.458 0.729 6.583 1.00 97.25 205 ILE A O 1
ATOM 1686 N N . ILE A 1 206 ? -9.434 2.677 7.064 1.00 96.62 206 ILE A N 1
ATOM 1687 C CA . ILE A 1 206 ? -9.282 3.209 5.706 1.00 96.62 206 ILE A CA 1
ATOM 1688 C C . ILE A 1 206 ? -7.984 4.006 5.578 1.00 96.62 206 ILE A C 1
ATOM 1690 O O . ILE A 1 206 ? -7.628 4.747 6.491 1.00 96.62 206 ILE A O 1
ATOM 1694 N N . VAL A 1 207 ? -7.303 3.887 4.434 1.00 96.44 207 VAL A N 1
ATOM 1695 C CA . VAL A 1 207 ? -6.181 4.763 4.040 1.00 96.44 207 VAL A CA 1
ATOM 1696 C C . VAL A 1 207 ? -6.630 5.617 2.855 1.00 96.44 207 VAL A C 1
ATOM 1698 O O . VAL A 1 207 ? -6.901 5.085 1.778 1.00 96.44 207 VAL A O 1
ATOM 1701 N N . ASN A 1 208 ? -6.736 6.930 3.046 1.00 94.19 208 ASN A N 1
ATOM 1702 C CA . ASN A 1 208 ? -7.389 7.865 2.126 1.00 94.19 208 ASN A CA 1
ATOM 1703 C C . ASN A 1 208 ? -6.476 9.055 1.768 1.00 94.19 208 ASN A C 1
ATOM 1705 O O . ASN A 1 208 ? -5.547 9.373 2.507 1.00 94.19 208 ASN A O 1
ATOM 1709 N N . ASP A 1 209 ? -6.740 9.736 0.649 1.00 92.12 209 ASP A N 1
ATOM 1710 C CA . ASP A 1 209 ? -5.989 10.941 0.225 1.00 92.12 209 ASP A CA 1
ATOM 1711 C C . ASP A 1 209 ? -6.468 12.254 0.870 1.00 92.12 209 ASP A C 1
ATOM 1713 O O . ASP A 1 209 ? -5.837 13.302 0.711 1.00 92.12 209 ASP A O 1
ATOM 1717 N N . HIS A 1 210 ? -7.574 12.216 1.606 1.00 90.06 210 HIS A N 1
ATOM 1718 C CA . HIS A 1 210 ? -8.156 13.360 2.299 1.00 90.06 210 HIS A CA 1
ATOM 1719 C C . HIS A 1 210 ? -8.760 12.941 3.639 1.00 90.06 210 HIS A C 1
ATOM 1721 O O . HIS A 1 210 ? -8.964 11.753 3.907 1.00 90.06 210 HIS A O 1
ATOM 1727 N N . GLU A 1 211 ? -9.056 13.933 4.474 1.00 92.62 211 GLU A N 1
ATOM 1728 C CA . GLU A 1 211 ? -9.671 13.716 5.776 1.00 92.62 211 GLU A CA 1
ATOM 1729 C C . GLU A 1 211 ? -11.034 13.013 5.623 1.00 92.62 211 GLU A C 1
ATOM 1731 O O . GLU A 1 211 ? -11.934 13.545 4.969 1.00 92.62 211 GLU A O 1
ATOM 1736 N N . PRO A 1 212 ? -11.225 11.821 6.214 1.00 90.88 212 PRO A N 1
ATOM 1737 C CA . PRO A 1 212 ? -12.416 11.009 5.974 1.00 90.88 212 PRO A CA 1
ATOM 1738 C C . PRO A 1 212 ? -13.594 11.351 6.899 1.00 90.88 212 PRO A C 1
ATOM 1740 O O . PRO A 1 212 ? -14.558 10.593 6.965 1.00 90.88 212 PRO A O 1
ATOM 1743 N N . VAL A 1 213 ? -13.551 12.478 7.615 1.00 89.25 213 VAL A N 1
ATOM 1744 C CA . VAL A 1 213 ? -14.589 12.859 8.588 1.00 89.25 213 VAL A CA 1
ATOM 1745 C C . VAL A 1 213 ? -15.967 12.975 7.932 1.00 89.25 213 VAL A C 1
ATOM 1747 O O . VAL A 1 213 ? -16.945 12.454 8.464 1.00 89.25 213 VAL A O 1
ATOM 1750 N N . GLN A 1 214 ? -16.059 13.603 6.755 1.00 87.75 214 GLN A N 1
ATOM 1751 C CA . GLN A 1 214 ? -17.331 13.716 6.028 1.00 87.75 214 GLN A CA 1
ATOM 1752 C C . GLN A 1 214 ? -17.876 12.337 5.637 1.00 87.75 214 GLN A C 1
ATOM 1754 O O . GLN A 1 214 ? -19.024 12.020 5.942 1.00 87.75 214 GLN A O 1
ATOM 1759 N N . LEU A 1 215 ? -17.018 11.486 5.070 1.00 86.25 215 LEU A N 1
ATOM 1760 C CA . LEU A 1 215 ? -17.341 10.101 4.725 1.00 86.25 215 LEU A CA 1
ATOM 1761 C C . LEU A 1 215 ? -17.836 9.309 5.949 1.00 86.25 215 LEU A C 1
ATOM 1763 O O . LEU A 1 215 ? -18.816 8.575 5.857 1.00 86.25 215 LEU A O 1
ATOM 1767 N N . TYR A 1 216 ? -17.197 9.470 7.109 1.00 87.88 216 TYR A N 1
ATOM 1768 C CA . TYR A 1 216 ? -17.630 8.824 8.345 1.00 87.88 216 TYR A CA 1
ATOM 1769 C C . TYR A 1 216 ? -19.042 9.261 8.772 1.00 87.88 216 TYR A C 1
ATOM 1771 O O . TYR A 1 216 ? -19.880 8.424 9.124 1.00 87.88 216 TYR A O 1
ATOM 1779 N N . TYR A 1 217 ? -19.339 10.562 8.723 1.00 87.38 217 TYR A N 1
ATOM 1780 C CA . TYR A 1 217 ? -20.672 11.066 9.059 1.00 87.38 217 TYR A CA 1
ATOM 1781 C C . TYR A 1 217 ? -21.739 10.587 8.072 1.00 87.38 217 TYR A C 1
ATOM 1783 O O . TYR A 1 217 ? -22.813 10.169 8.504 1.00 87.38 217 TYR A O 1
ATOM 1791 N N . GLU A 1 218 ? -21.430 10.565 6.775 1.00 87.25 218 GLU A N 1
ATOM 1792 C CA . GLU A 1 218 ? -22.312 10.005 5.749 1.00 87.25 218 GLU A CA 1
ATOM 1793 C C . GLU A 1 218 ? -22.632 8.533 6.034 1.00 87.25 218 GLU A C 1
ATOM 1795 O O . GLU A 1 218 ? -23.803 8.156 6.115 1.00 87.25 218 GLU A O 1
ATOM 1800 N N . LEU A 1 219 ? -21.610 7.704 6.261 1.00 86.00 219 LEU A N 1
ATOM 1801 C CA . LEU A 1 219 ? -21.789 6.277 6.530 1.00 86.00 219 LEU A CA 1
ATOM 1802 C C . LEU A 1 219 ? -22.571 6.035 7.831 1.00 86.00 219 LEU A C 1
ATOM 1804 O O . LEU A 1 219 ? -23.559 5.297 7.828 1.00 86.00 219 LEU A O 1
ATOM 1808 N N . SER A 1 220 ? -22.192 6.709 8.920 1.00 86.38 220 SER A N 1
ATOM 1809 C CA . SER A 1 220 ? -22.836 6.545 10.232 1.00 86.38 220 SER A CA 1
ATOM 1810 C C . SER A 1 220 ? -24.272 7.072 10.285 1.00 86.38 220 SER A C 1
ATOM 1812 O O . SER A 1 220 ? -25.051 6.621 11.122 1.00 86.38 220 SER A O 1
ATOM 1814 N N . SER A 1 221 ? -24.661 7.995 9.397 1.00 84.94 221 SER A N 1
ATOM 1815 C CA . SER A 1 221 ? -26.055 8.453 9.292 1.00 84.94 221 SER A CA 1
ATOM 1816 C C . SER A 1 221 ? -27.005 7.364 8.784 1.00 84.94 221 SER A C 1
ATOM 1818 O O . SER A 1 221 ? -28.193 7.379 9.097 1.00 84.94 221 SER A O 1
ATOM 1820 N N . THR A 1 222 ? -26.470 6.397 8.035 1.00 79.62 222 THR A N 1
ATOM 1821 C CA . THR A 1 222 ? -27.243 5.330 7.383 1.00 79.62 222 THR A CA 1
ATOM 1822 C C . THR A 1 222 ? -27.139 3.981 8.083 1.00 79.62 222 THR A C 1
ATOM 1824 O O . THR A 1 222 ? -27.838 3.043 7.706 1.00 79.62 222 THR A O 1
ATOM 1827 N N . ASN A 1 223 ? -26.282 3.860 9.100 1.00 79.31 223 ASN A N 1
ATOM 1828 C CA . ASN A 1 223 ? -26.035 2.594 9.770 1.00 79.31 223 ASN A CA 1
ATOM 1829 C C . ASN A 1 223 ? -25.808 2.804 11.285 1.00 79.31 223 ASN A C 1
ATOM 1831 O O . ASN A 1 223 ? -24.797 3.389 11.683 1.00 79.31 223 ASN A O 1
ATOM 1835 N N . PRO A 1 224 ? -26.709 2.299 12.153 1.00 82.75 224 PRO A N 1
ATOM 1836 C CA . PRO A 1 224 ? -26.617 2.473 13.606 1.00 82.75 224 PRO A CA 1
ATOM 1837 C C . PRO A 1 224 ? -25.478 1.670 14.257 1.00 82.75 224 PRO A C 1
ATOM 1839 O O . PRO A 1 224 ? -25.254 1.781 15.465 1.00 82.75 224 PRO A O 1
ATOM 1842 N N . CYS A 1 225 ? -24.768 0.850 13.480 1.00 87.88 225 CYS A N 1
ATOM 1843 C CA . CYS A 1 225 ? -23.673 0.019 13.958 1.00 87.88 225 CYS A CA 1
ATOM 1844 C C . CYS A 1 225 ? -22.383 0.767 14.224 1.00 87.88 225 CYS A C 1
ATOM 1846 O O . CYS A 1 225 ? -21.510 0.215 14.877 1.00 87.88 225 CYS A O 1
ATOM 1848 N N . PHE A 1 226 ? -22.249 1.998 13.754 1.00 90.56 226 PHE A N 1
ATOM 1849 C CA . PHE A 1 226 ? -21.028 2.766 13.931 1.00 90.56 226 PHE A CA 1
ATOM 1850 C C . PHE A 1 226 ? -20.858 3.186 15.393 1.00 90.56 226 PHE A C 1
ATOM 1852 O O . PHE A 1 226 ? -21.781 3.720 16.017 1.00 90.56 226 PHE A O 1
ATOM 1859 N N . ASP A 1 227 ? -19.666 2.959 15.939 1.00 90.81 227 ASP A N 1
ATOM 1860 C CA . ASP A 1 227 ? -19.320 3.398 17.288 1.00 90.81 227 ASP A CA 1
ATOM 1861 C C . ASP A 1 227 ? -18.589 4.748 17.259 1.00 90.81 227 ASP A C 1
ATOM 1863 O O . ASP A 1 227 ? -17.376 4.839 17.087 1.00 90.81 227 ASP A O 1
ATOM 1867 N N . ARG A 1 228 ? -19.350 5.833 17.438 1.00 87.62 228 ARG A N 1
ATOM 1868 C CA . ARG A 1 228 ? -18.810 7.201 17.408 1.00 87.62 228 ARG A CA 1
ATOM 1869 C C . ARG A 1 228 ? -17.755 7.479 18.466 1.00 87.62 228 ARG A C 1
ATOM 1871 O O . ARG A 1 228 ? -16.905 8.323 18.214 1.00 87.62 228 ARG A O 1
ATOM 1878 N N . GLU A 1 229 ? -17.793 6.796 19.601 1.00 88.38 229 GLU A N 1
ATOM 1879 C CA . GLU A 1 229 ? -16.852 7.050 20.695 1.00 88.38 229 GLU A CA 1
ATOM 1880 C C . GLU A 1 229 ? -15.461 6.484 20.400 1.00 88.38 229 GLU A C 1
ATOM 1882 O O . GLU A 1 229 ? -14.469 6.971 20.933 1.00 88.38 229 GLU A O 1
ATOM 1887 N N . GLN A 1 230 ? -15.384 5.487 19.516 1.00 91.00 230 GLN A N 1
ATOM 1888 C CA . GLN A 1 230 ? -14.141 4.815 19.143 1.00 91.00 230 GLN A CA 1
ATOM 1889 C C . GLN A 1 230 ? -13.611 5.245 17.765 1.00 91.00 230 GLN A C 1
ATOM 1891 O O . GLN A 1 230 ? -12.589 4.728 17.314 1.00 91.00 230 GLN A O 1
ATOM 1896 N N . TYR A 1 231 ? -14.302 6.150 17.060 1.00 94.12 231 TYR A N 1
ATOM 1897 C CA . TYR A 1 231 ? -13.816 6.664 15.781 1.00 94.12 231 TYR A CA 1
ATOM 1898 C C . TYR A 1 231 ? -12.545 7.486 15.989 1.00 94.12 231 TYR A C 1
ATOM 1900 O O . TYR A 1 231 ? -12.498 8.391 16.823 1.00 94.12 231 TYR A O 1
ATOM 1908 N N . PHE A 1 232 ? -11.528 7.207 15.181 1.00 94.44 232 PHE A N 1
ATOM 1909 C CA . PHE A 1 232 ? -10.262 7.924 15.227 1.00 94.44 232 PHE A CA 1
ATOM 1910 C C . PHE A 1 232 ? -9.726 8.138 13.817 1.00 94.44 232 PHE A C 1
ATOM 1912 O O . PHE A 1 232 ? -9.733 7.218 13.003 1.00 94.44 232 PHE A O 1
ATOM 1919 N N . SER A 1 233 ? -9.212 9.333 13.531 1.00 96.31 233 SER A N 1
ATOM 1920 C CA . SER A 1 233 ? -8.524 9.628 12.275 1.00 96.31 233 SER A CA 1
ATOM 1921 C C . SER A 1 233 ? -7.267 10.453 12.496 1.00 96.31 233 SER A C 1
ATOM 1923 O O . SER A 1 233 ? -7.217 11.302 13.384 1.00 96.31 233 SER A O 1
ATOM 1925 N N . SER A 1 234 ? -6.257 10.238 11.655 1.00 96.19 234 SER A N 1
ATOM 1926 C CA . SER A 1 234 ? -5.003 10.985 11.703 1.00 96.19 234 SER A CA 1
ATOM 1927 C C . SER A 1 234 ? -4.442 11.221 10.307 1.00 96.19 234 SER A C 1
ATOM 1929 O O . SER A 1 234 ? -4.380 10.297 9.495 1.00 96.19 234 SER A O 1
ATOM 1931 N N . GLU A 1 235 ? -3.967 12.438 10.042 1.00 96.81 235 GLU A N 1
ATOM 1932 C CA . GLU A 1 235 ? -3.061 12.679 8.921 1.00 96.81 235 GLU A CA 1
ATOM 1933 C C . GLU A 1 235 ? -1.692 12.102 9.283 1.00 96.81 235 GLU A C 1
ATOM 1935 O O . GLU A 1 235 ? -1.059 12.531 10.254 1.00 96.81 235 GLU A O 1
ATOM 1940 N N . ILE A 1 236 ? -1.242 11.105 8.525 1.00 95.56 236 ILE A N 1
ATOM 1941 C CA . ILE A 1 236 ? 0.057 10.457 8.743 1.00 95.56 236 ILE A CA 1
ATOM 1942 C C . ILE A 1 236 ? 1.111 10.992 7.785 1.00 95.56 236 ILE A C 1
ATOM 1944 O O . ILE A 1 236 ? 2.280 11.054 8.143 1.00 95.56 236 ILE A O 1
ATOM 1948 N N . SER A 1 237 ? 0.725 11.437 6.593 1.00 91.00 237 SER A N 1
ATOM 1949 C CA . SER A 1 237 ? 1.612 12.095 5.636 1.00 91.00 237 SER A CA 1
ATOM 1950 C C . SER A 1 237 ? 0.832 13.140 4.853 1.00 91.00 237 SER A C 1
ATOM 1952 O O . SER A 1 237 ? -0.394 13.139 4.878 1.00 91.00 237 SER A O 1
ATOM 1954 N N . LYS A 1 238 ? 1.528 14.008 4.114 1.00 88.94 238 LYS A N 1
ATOM 1955 C CA . LYS A 1 238 ? 0.879 15.032 3.287 1.00 88.94 238 LYS A CA 1
ATOM 1956 C C . LYS A 1 238 ? -0.102 14.364 2.320 1.00 88.94 238 LYS A C 1
ATOM 1958 O O . LYS A 1 238 ? 0.343 13.674 1.404 1.00 88.94 238 LYS A O 1
ATOM 1963 N N . ARG A 1 239 ? -1.404 14.628 2.491 1.00 87.88 239 ARG A N 1
ATOM 1964 C CA . ARG A 1 239 ? -2.494 13.980 1.725 1.00 87.88 239 ARG A CA 1
ATOM 1965 C C . ARG A 1 239 ? -2.569 12.460 1.919 1.00 87.88 239 ARG A C 1
ATOM 1967 O O . ARG A 1 239 ? -2.928 11.743 0.994 1.00 87.88 239 ARG A O 1
ATOM 1974 N N . VAL A 1 240 ? -2.208 11.964 3.098 1.00 94.19 240 VAL A N 1
ATOM 1975 C CA . VAL A 1 240 ? -2.461 10.578 3.502 1.00 94.19 240 VAL A CA 1
ATOM 1976 C C . VAL A 1 240 ? -3.071 10.585 4.888 1.00 94.19 240 VAL A C 1
ATOM 1978 O O . VAL A 1 240 ? -2.410 10.898 5.882 1.00 94.19 240 VAL A O 1
ATOM 1981 N N . TRP A 1 241 ? -4.334 10.200 4.931 1.00 96.69 241 TRP A N 1
ATOM 1982 C CA . TRP A 1 241 ? -5.125 10.064 6.136 1.00 96.69 241 TRP A CA 1
ATOM 1983 C C . TRP A 1 241 ? -5.409 8.600 6.401 1.00 96.69 241 TRP A C 1
ATOM 1985 O O . TRP A 1 241 ? -5.669 7.828 5.481 1.00 96.69 241 TRP A O 1
ATOM 1995 N N . VAL A 1 242 ? -5.402 8.236 7.673 1.00 97.25 242 VAL A N 1
ATOM 1996 C CA . VAL A 1 242 ? -5.919 6.953 8.137 1.00 97.25 242 VAL A CA 1
ATOM 1997 C C . VAL A 1 242 ? -7.087 7.194 9.066 1.00 97.25 242 VAL A C 1
ATOM 1999 O O . VAL A 1 242 ? -7.070 8.158 9.833 1.00 97.25 242 VAL A O 1
ATOM 2002 N N . ALA A 1 243 ? -8.100 6.337 9.000 1.00 97.00 243 ALA A N 1
ATOM 2003 C CA . ALA A 1 243 ? -9.197 6.373 9.954 1.00 97.00 243 ALA A CA 1
ATOM 2004 C C . ALA A 1 243 ? -9.642 4.980 10.361 1.00 97.00 243 ALA A C 1
ATOM 2006 O O . ALA A 1 243 ? -9.892 4.138 9.504 1.00 97.00 243 ALA A O 1
ATOM 2007 N N . LEU A 1 244 ? -9.757 4.778 11.669 1.00 96.75 244 LEU A N 1
ATOM 2008 C CA . LEU A 1 244 ? -10.367 3.618 12.289 1.00 96.75 244 LEU A CA 1
ATOM 2009 C C . LEU A 1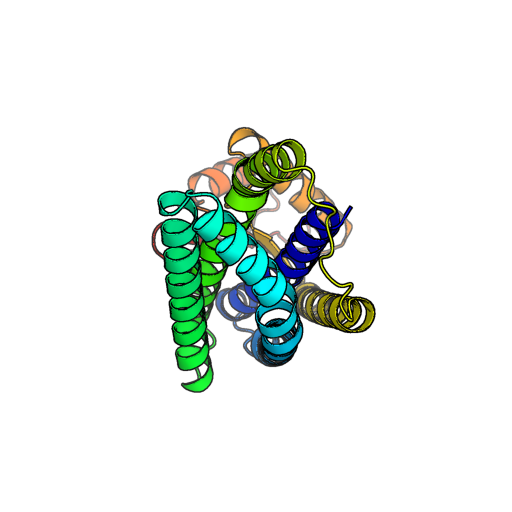 244 ? -11.860 3.905 12.443 1.00 96.75 244 LEU A C 1
ATOM 2011 O O . LEU A 1 244 ? -12.278 4.822 13.148 1.00 96.75 244 LEU A O 1
ATOM 2015 N N . ILE A 1 245 ? -12.648 3.103 11.741 1.00 94.75 245 ILE A N 1
ATOM 2016 C CA . ILE A 1 245 ? -14.101 3.102 11.709 1.00 94.75 245 ILE A CA 1
ATOM 2017 C C . ILE A 1 245 ? -14.566 1.856 12.474 1.00 94.75 245 ILE A C 1
ATOM 2019 O O . ILE A 1 245 ? -14.536 0.745 11.933 1.00 94.75 245 ILE A O 1
ATOM 2023 N N . PRO A 1 246 ? -14.962 2.011 13.741 1.00 93.75 246 PRO A N 1
ATOM 2024 C CA . PRO A 1 246 ? -15.403 0.904 14.576 1.00 93.75 246 PRO A CA 1
ATOM 2025 C C . PRO A 1 246 ? -16.891 0.595 14.360 1.00 93.75 246 PRO A C 1
ATOM 2027 O O . PRO A 1 246 ? -17.730 1.487 14.188 1.00 93.75 246 PRO A O 1
ATOM 2030 N N . LEU A 1 247 ? -17.226 -0.687 14.440 1.00 92.25 247 LEU A N 1
ATOM 2031 C CA . LEU A 1 247 ? -18.582 -1.213 14.453 1.00 92.25 247 LEU A CA 1
ATOM 2032 C C . LEU A 1 247 ? -18.884 -1.820 15.828 1.00 92.25 247 LEU A C 1
ATOM 2034 O O . LEU A 1 247 ? -18.046 -2.455 16.467 1.00 92.25 247 LEU A O 1
ATOM 2038 N N . ARG A 1 248 ? -20.121 -1.667 16.289 1.00 90.00 248 ARG A N 1
ATOM 2039 C CA . ARG A 1 248 ? -20.618 -2.272 17.523 1.00 90.00 248 ARG A CA 1
ATOM 2040 C C . ARG A 1 248 ? -20.716 -3.784 17.337 1.00 90.00 248 ARG A C 1
ATOM 2042 O O . ARG A 1 248 ? -21.374 -4.257 16.418 1.00 90.00 248 ARG A O 1
ATOM 2049 N N . ARG A 1 249 ? -20.182 -4.561 18.285 1.00 82.25 249 ARG A N 1
ATOM 2050 C CA . ARG A 1 249 ? -20.221 -6.041 18.251 1.00 82.25 249 ARG A CA 1
ATOM 2051 C C . ARG A 1 249 ? -21.622 -6.665 18.184 1.00 82.25 249 ARG A C 1
ATOM 2053 O O . ARG A 1 249 ? -21.761 -7.824 17.819 1.00 82.25 249 ARG A O 1
ATOM 2060 N N . LYS A 1 250 ? -22.665 -5.914 18.547 1.00 76.88 250 LYS A N 1
ATOM 2061 C CA . LYS A 1 250 ? -24.068 -6.367 18.507 1.00 76.88 250 LYS A CA 1
ATOM 2062 C C . LYS A 1 250 ? -24.700 -6.285 17.109 1.00 76.88 250 LYS A C 1
ATOM 2064 O O . LYS A 1 250 ? -25.894 -6.512 16.991 1.00 76.88 250 LYS A O 1
ATOM 2069 N N . CYS A 1 251 ? -23.925 -5.943 16.083 1.00 70.88 251 CYS A N 1
ATOM 2070 C CA . CYS A 1 251 ? -24.401 -5.715 14.720 1.00 70.88 251 CYS A CA 1
ATOM 2071 C C . CYS A 1 251 ? -24.408 -6.943 13.807 1.00 70.88 251 CYS A C 1
ATOM 2073 O O . CYS A 1 251 ? -24.212 -6.796 12.605 1.00 70.88 251 CYS A O 1
ATOM 2075 N N . LYS A 1 252 ? -24.628 -8.130 14.376 1.00 59.25 252 LYS A N 1
ATOM 2076 C CA . LYS A 1 252 ? -24.881 -9.345 13.595 1.00 59.25 252 LYS A CA 1
ATOM 2077 C C . LYS A 1 252 ? -26.333 -9.415 13.145 1.00 59.25 252 LYS A C 1
ATOM 2079 O O . LYS A 1 252 ? -27.202 -9.040 13.963 1.00 59.25 252 LYS A O 1
#

Foldseek 3Di:
DVLVVLLVLLVLLLLLLVLLLLQLLCCALVVPLVSNVVLVVLSVVLCVARVVPANVVLVVVLLVVCVVVVVPVVSVVLVVLVVVLVVLVVLLVVCVVVVDRYLQNSLSSVVSSVSSVVSSVCCVPPVSVVSVVVCVVVVDDDDRDDDPVPVSSVSSVVSNVSSVVVQVVVLEDEAECAPPDPVCSLVVVVVVVVVSLVVQRFKYKYKHQDDCPVVLVVVCVVDVQWDPVSWDKDDSYNSIIIIITGGHSVSD

Mean predicted aligned error: 5.03 Å

Solvent-accessible surface area (backbone atoms only — not comparable to full-atom values): 13282 Å² total; per-residue (Å²): 108,60,70,60,51,52,55,49,49,49,53,53,51,50,51,40,47,50,27,50,40,41,16,24,45,41,9,36,79,69,69,35,47,66,46,32,66,61,35,48,61,55,51,50,53,44,40,57,53,48,46,61,60,46,50,46,54,51,50,49,54,51,37,53,49,32,47,75,72,66,42,49,70,62,36,56,55,51,54,56,47,54,53,52,37,52,52,33,45,52,54,26,48,54,38,42,74,75,66,44,44,36,59,69,30,27,21,32,41,46,52,27,47,50,46,50,51,59,46,50,54,43,35,68,73,48,48,50,58,52,50,52,52,52,39,62,75,68,72,59,81,81,76,69,77,89,69,85,50,66,69,50,49,51,51,32,50,49,37,40,47,54,36,48,52,52,28,53,78,64,26,32,47,72,46,78,46,59,82,47,58,79,89,49,39,65,56,54,52,52,50,51,53,53,51,30,41,75,74,66,36,40,32,41,31,39,33,28,50,52,83,57,64,64,60,49,53,59,54,46,74,77,35,90,42,50,34,76,90,65,50,46,72,47,78,51,40,95,62,33,18,39,33,41,47,29,40,44,89,82,60,112

Sequence (252 aa):
MPLEELMEEHRVIMRGLQALLAGSIASYMLEKPRTIEEILPLYMEFKNIFIDSCHHAKEEKILEFLLRSGHKIISMDLDRKHEKIWGAFKIAMASYIAGERGKDLASRVSRYYMLMNNLMEREDSLLIPEILTIIRMAGVEDTLRHGVHEKMIELVIEIENLAREYLAKEESIVLPVIKIEPYKRHEVIRNTIRDMISEGYYRLIIVNDHEPVQLYYELSSTNPCFDREQYFSSEISKRVWVALIPLRRKCK

Nearest PDB structures (foldseek):
  2cnt-assembly4_D  TM=4.613E-01  e=1.057E+00  Salmonella enterica subsp. enterica serovar Typhimurium str. LT2
  2r7h-assembly1_A  TM=4.407E-01  e=1.003E+00  Oleidesulfovibrio alaskensis G20
  2r7h-assembly1_B  TM=4.492E-01  e=1.239E+00  Oleidesulfovibrio alaskensis G20
  2h00-assembly3_C  TM=4.826E-01  e=2.102E+00  Homo sapiens
  2efk-assembly1_A-2  TM=2.309E-01  e=1.794E+00  Homo sapiens

Radius of gyration: 19.97 Å; Cα contacts (8 Å, |Δi|>4): 287; chains: 1; bounding box: 48×34×56 Å

Secondary structure (DSSP, 8-state):
-HHHHHHHHHHHHHHHHHHHHHHHHHHHHS--HHHHHHHHHHHHHHIIIIIIIIIHHHHHHHHHHHHHTT-HHHHHHHHHHHHHHHHHHHHHHHHHHTT--SHHHHHHHHHHHHHHHHHHHHIIIIIHHHHHHHHHHHTPPP-PPPP-HHHHHHHHHHHHHHHHHHHHHTTEEEEE-TTS-HHHHHHHHHHHHHHHHHHT--EEEEEESS-THHHHHHHHHH-TTB-GGG-EEEEEETTEEEEEEEB-TT--

pLDDT: mean 89.69, std 9.21, range [51.16, 98.25]